Protein AF-A0A9W6LXF9-F1 (afdb_monomer_lite)

Foldseek 3Di:
DDDDPPPPPPPPPPVPPDDDADALDDPVLSVVLVVLLVVDVVVDDLLVLLCVLQVVCCVQHPPVNSVVLSVCVVVPVAPSLRSLLVSLLSVCQVVCLVLLVQCVVCVVVVHDRDPVVVCCLLRPHDDPDPPDPRSSVVSLSSQSRRHPPPSSVSSNVSSVVSVVVSVVVSVVVVVCCVVVVDHPCRVPNPVSPPPPDPDPDDDD

Sequence (204 aa):
MGKAARNKKNSKSKKNANRPALEGLTAEESRKIRALRKGIWLATTPCERLRHLMGAHPEEISDEFQERILELFHDGSLDYDSAVGSAICEIATPLLEPYFVLCEERRLLSEDDPGDFIDAYLSPVPSDDPDAADAPGYLLVLAHTFFSENAFLNYKASILHTLKQLMRRATTVQALLDSGEVTWEEVHGSECQQHHGSAVKAAA

pLDDT: mean 81.3, std 17.81, range [32.5, 97.75]

Secondary structure (DSSP, 8-state):
--------------TTS-PPPPTTS-HHHHHHHHHHHHHHHHH--HHHHHHHHHHT-TTTS-HHHHHHHHHHHHTTSS-HHHHHHHHHHHHHHHHHHHHHHHHHHHHHTTPPP-HHHHHHHHSPPPPS-TTS--HHHHHHHHHHHH-SS-HHHHHHHHHHHHHHHHHHHHHHHHHHHHHTSS-HHHHH-TTTTTTSSSSS-S--

Structure (mmCIF, N/CA/C/O backbone):
data_AF-A0A9W6LXF9-F1
#
_entry.id   AF-A0A9W6LXF9-F1
#
loop_
_atom_site.group_PDB
_atom_site.id
_atom_site.type_symbol
_atom_site.label_atom_id
_atom_site.label_alt_id
_atom_site.label_comp_id
_atom_site.label_asym_id
_atom_site.label_entity_id
_atom_site.label_seq_id
_atom_site.pdbx_PDB_ins_code
_atom_site.Cartn_x
_atom_site.Cartn_y
_atom_site.Cartn_z
_atom_site.occupancy
_atom_site.B_iso_or_equiv
_atom_site.auth_seq_id
_atom_site.auth_comp_id
_atom_site.auth_asym_id
_atom_site.auth_atom_id
_atom_site.pdbx_PDB_model_num
ATOM 1 N N . MET A 1 1 ? 37.961 9.283 -55.988 1.00 43.97 1 MET A N 1
ATOM 2 C CA . MET A 1 1 ? 38.532 8.559 -54.833 1.00 43.97 1 MET A CA 1
ATOM 3 C C . MET A 1 1 ? 37.973 9.158 -53.561 1.00 43.97 1 MET A C 1
ATOM 5 O O . MET A 1 1 ? 38.195 10.330 -53.294 1.00 43.97 1 MET A O 1
ATOM 9 N N . GLY A 1 2 ? 37.153 8.384 -52.855 1.00 51.31 2 GLY A N 1
ATOM 10 C CA . GLY A 1 2 ? 36.513 8.819 -51.623 1.00 51.31 2 GLY A CA 1
ATOM 11 C C . GLY A 1 2 ? 37.450 8.745 -50.425 1.00 51.31 2 GLY A C 1
ATOM 12 O O . GLY A 1 2 ? 38.305 7.865 -50.355 1.00 51.31 2 GLY A O 1
ATOM 13 N N . LYS A 1 3 ? 37.226 9.648 -49.473 1.00 47.91 3 LYS A N 1
ATOM 14 C CA . LYS A 1 3 ? 37.128 9.360 -48.036 1.00 47.91 3 LYS A CA 1
ATOM 15 C C . LYS A 1 3 ? 36.756 10.658 -47.327 1.00 47.91 3 LYS A C 1
ATOM 17 O O . LYS A 1 3 ? 37.592 11.516 -47.076 1.00 47.91 3 LYS A O 1
ATOM 22 N N . ALA A 1 4 ? 35.470 10.785 -47.012 1.00 49.91 4 ALA A N 1
ATOM 23 C CA . ALA A 1 4 ? 35.013 11.708 -45.991 1.00 49.91 4 ALA A CA 1
ATOM 24 C C . ALA A 1 4 ? 35.646 11.280 -44.658 1.00 49.91 4 ALA A C 1
ATOM 26 O O . ALA A 1 4 ? 35.376 10.181 -44.166 1.00 49.91 4 ALA A O 1
ATOM 27 N N . ALA A 1 5 ? 36.492 12.132 -44.080 1.00 52.12 5 ALA A N 1
ATOM 28 C CA . ALA A 1 5 ? 36.976 11.972 -42.716 1.00 52.12 5 ALA A CA 1
ATOM 29 C C . ALA A 1 5 ? 35.819 12.276 -41.754 1.00 52.12 5 ALA A C 1
ATOM 31 O O . ALA A 1 5 ? 35.644 13.382 -41.249 1.00 52.12 5 ALA A O 1
ATOM 32 N N . ARG A 1 6 ? 34.963 11.274 -41.554 1.00 48.56 6 ARG A N 1
ATOM 33 C CA . ARG A 1 6 ? 33.889 11.287 -40.567 1.00 48.56 6 ARG A CA 1
ATOM 34 C C . ARG A 1 6 ? 34.554 11.168 -39.195 1.00 48.56 6 ARG A C 1
ATOM 36 O O . ARG A 1 6 ? 34.785 10.062 -38.714 1.00 48.56 6 ARG A O 1
ATOM 43 N N . ASN A 1 7 ? 34.896 12.301 -38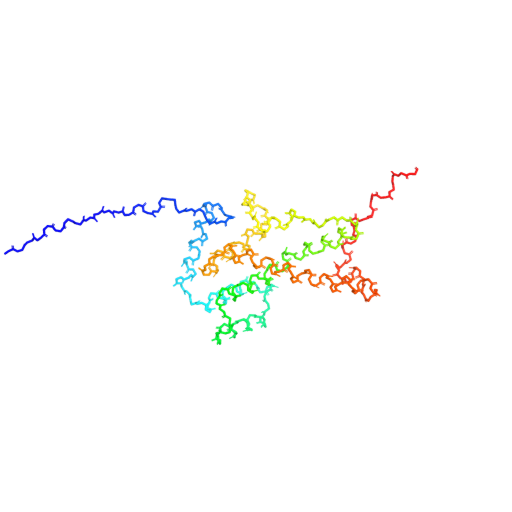.580 1.00 50.06 7 ASN A N 1
ATOM 44 C CA . ASN A 1 7 ? 35.310 12.328 -37.180 1.00 50.06 7 ASN A CA 1
ATOM 45 C C . ASN A 1 7 ? 34.152 11.783 -36.337 1.00 50.06 7 ASN A C 1
ATOM 47 O O . ASN A 1 7 ? 33.158 12.464 -36.083 1.00 50.06 7 ASN A O 1
ATOM 51 N N . LYS A 1 8 ? 34.270 10.510 -35.941 1.00 48.19 8 LYS A N 1
ATOM 52 C CA . LYS A 1 8 ? 33.447 9.899 -34.902 1.00 48.19 8 LYS A CA 1
ATOM 53 C C . LYS A 1 8 ? 33.611 10.757 -33.651 1.00 48.19 8 LYS A C 1
ATOM 55 O O . LYS A 1 8 ? 34.644 10.706 -32.989 1.00 48.19 8 LYS A O 1
ATOM 60 N N . LYS A 1 9 ? 32.578 11.538 -33.329 1.00 47.78 9 LYS A N 1
ATOM 61 C CA . LYS A 1 9 ? 32.371 12.086 -31.989 1.00 47.78 9 LYS A CA 1
ATOM 62 C C . LYS A 1 9 ? 32.331 10.911 -31.013 1.00 47.78 9 LYS A C 1
ATOM 64 O O . LYS A 1 9 ? 31.281 10.321 -30.791 1.00 47.78 9 LYS A O 1
ATOM 69 N N . ASN A 1 10 ? 33.465 10.588 -30.404 1.00 53.16 10 ASN A N 1
ATOM 70 C CA . ASN A 1 10 ? 33.494 9.812 -29.173 1.00 53.16 10 ASN A CA 1
ATOM 71 C C . ASN A 1 10 ? 33.210 10.755 -28.001 1.00 53.16 10 ASN A C 1
ATOM 73 O O . ASN A 1 10 ? 34.030 10.921 -27.104 1.00 53.16 10 ASN A O 1
ATOM 77 N N . SER A 1 11 ? 32.021 11.361 -27.977 1.00 46.62 11 SER A N 1
ATOM 78 C CA . SER A 1 11 ? 31.453 11.768 -26.699 1.00 46.62 11 SER A CA 1
ATOM 79 C C . SER A 1 11 ? 30.876 10.500 -26.080 1.00 46.62 11 SER A C 1
ATOM 81 O O . SER A 1 11 ? 29.708 10.165 -26.284 1.00 46.62 11 SER A O 1
ATOM 83 N N . LYS A 1 12 ? 31.706 9.746 -25.353 1.00 51.62 12 LYS A N 1
ATOM 84 C CA . LYS A 1 12 ? 31.174 8.831 -24.343 1.00 51.62 12 LYS A CA 1
ATOM 85 C C . LYS A 1 12 ? 30.355 9.698 -23.393 1.00 51.62 12 LYS A C 1
ATOM 87 O O . LYS A 1 12 ? 30.905 10.454 -22.598 1.00 51.62 12 LYS A O 1
ATOM 92 N N . SER A 1 13 ? 29.042 9.644 -23.566 1.00 43.78 13 SER A N 1
ATOM 93 C CA . SER A 1 13 ? 28.052 10.232 -22.681 1.00 43.78 13 SER A CA 1
ATOM 94 C C . SER A 1 13 ? 28.348 9.773 -21.250 1.00 43.78 13 SER A C 1
ATOM 96 O O . SER A 1 13 ? 27.993 8.663 -20.861 1.00 43.78 13 SER A O 1
ATOM 98 N N . LYS A 1 14 ? 29.004 10.621 -20.451 1.00 47.66 14 LYS A N 1
ATOM 99 C CA . LYS A 1 14 ? 29.078 10.494 -18.988 1.00 47.66 14 LYS A CA 1
ATOM 100 C C . LYS A 1 14 ? 27.729 10.887 -18.347 1.00 47.66 14 LYS A C 1
ATOM 102 O O . LYS A 1 14 ? 27.708 11.569 -17.333 1.00 47.66 14 LYS A O 1
ATOM 107 N N . LYS A 1 15 ? 26.582 10.478 -18.910 1.00 45.94 15 LYS A N 1
ATOM 108 C CA . LYS A 1 15 ? 25.237 10.778 -18.360 1.00 45.94 15 LYS A CA 1
ATOM 109 C C . LYS A 1 15 ? 24.783 9.817 -17.246 1.00 45.94 15 LYS A C 1
ATOM 111 O O . LYS A 1 15 ? 23.589 9.636 -17.048 1.00 45.94 15 LYS A O 1
ATOM 116 N N . ASN A 1 16 ? 25.712 9.189 -16.526 1.00 48.09 16 ASN A N 1
ATOM 117 C CA . ASN A 1 16 ? 25.377 8.334 -15.378 1.00 48.09 16 ASN A CA 1
ATOM 118 C C . ASN A 1 16 ? 25.922 8.851 -14.039 1.00 48.09 16 ASN A C 1
ATOM 120 O O . ASN A 1 16 ? 25.747 8.182 -13.027 1.00 48.09 16 ASN A O 1
ATOM 124 N N . ALA A 1 17 ? 26.551 10.027 -14.003 1.00 49.19 17 ALA A N 1
ATOM 125 C CA . ALA A 1 17 ? 26.953 10.641 -12.743 1.00 49.19 17 ALA A CA 1
ATOM 126 C C . ALA A 1 17 ? 25.754 11.417 -12.172 1.00 49.19 17 ALA A C 1
ATOM 128 O O . ALA A 1 17 ? 25.385 12.453 -12.713 1.00 49.19 17 ALA A O 1
ATOM 129 N N . ASN A 1 18 ? 25.144 10.879 -11.115 1.00 65.25 18 ASN A N 1
ATOM 130 C CA . ASN A 1 18 ? 24.049 11.457 -10.326 1.00 65.25 18 ASN A CA 1
ATOM 131 C C . ASN A 1 18 ? 22.679 11.518 -11.013 1.00 65.25 18 ASN A C 1
ATOM 133 O O . ASN A 1 18 ? 22.117 12.588 -11.235 1.00 65.25 18 ASN A O 1
ATOM 137 N N . ARG A 1 19 ? 22.071 10.349 -11.264 1.00 72.38 19 ARG A N 1
ATOM 138 C CA . ARG A 1 19 ? 20.599 10.308 -11.245 1.00 72.38 19 ARG A CA 1
ATOM 139 C C . ARG A 1 19 ? 20.143 10.642 -9.819 1.00 72.38 19 ARG A C 1
ATOM 141 O O . ARG A 1 19 ? 20.724 10.064 -8.897 1.00 72.38 19 ARG A O 1
ATOM 148 N N . PRO A 1 20 ? 19.146 11.526 -9.632 1.00 82.38 20 PRO A N 1
ATOM 149 C CA . PRO A 1 20 ? 18.622 11.818 -8.302 1.00 82.38 20 PRO A CA 1
ATOM 150 C C . PRO A 1 20 ? 18.138 10.527 -7.638 1.00 82.38 20 PRO A C 1
ATOM 152 O O . PRO A 1 20 ? 17.794 9.556 -8.326 1.00 82.38 20 PRO A O 1
ATOM 155 N N . ALA A 1 21 ? 18.150 10.486 -6.309 1.00 84.81 21 ALA A N 1
ATOM 156 C CA . ALA A 1 21 ? 17.510 9.397 -5.587 1.00 84.81 21 ALA A CA 1
ATOM 157 C C . ALA A 1 21 ? 16.013 9.353 -5.940 1.00 84.81 21 ALA A C 1
ATOM 159 O O . ALA A 1 21 ? 15.429 10.354 -6.359 1.00 84.81 21 ALA A O 1
ATOM 160 N N . LEU A 1 22 ? 15.429 8.161 -5.883 1.00 87.62 22 LEU A N 1
ATOM 161 C CA . LEU A 1 22 ? 13.982 8.023 -5.864 1.00 87.62 22 LEU A CA 1
ATOM 162 C C . LEU A 1 22 ? 13.476 8.656 -4.564 1.00 87.62 22 LEU A C 1
ATOM 164 O O . LEU A 1 22 ? 14.147 8.585 -3.539 1.00 87.62 22 LEU A O 1
ATOM 168 N N . GLU A 1 23 ? 12.329 9.320 -4.632 1.00 88.31 23 GLU A N 1
ATOM 169 C CA . GLU A 1 23 ? 11.747 9.984 -3.467 1.00 88.31 23 GLU A CA 1
ATOM 170 C C . GLU A 1 23 ? 11.450 8.966 -2.357 1.00 88.31 23 GLU A C 1
ATOM 172 O O . GLU A 1 23 ? 10.974 7.865 -2.651 1.00 88.31 23 GLU A O 1
ATOM 177 N N . GLY A 1 24 ? 11.787 9.336 -1.115 1.00 84.06 24 GLY A N 1
ATOM 178 C CA . GLY A 1 24 ? 11.697 8.479 0.073 1.00 84.06 24 GLY A CA 1
ATOM 179 C C . GLY A 1 24 ? 12.802 7.421 0.206 1.00 84.06 24 GLY A C 1
ATOM 180 O O . GLY A 1 24 ? 12.694 6.554 1.059 1.00 84.06 24 GLY A O 1
ATOM 181 N N . LEU A 1 25 ? 13.850 7.453 -0.631 1.00 85.12 25 LEU A N 1
ATOM 182 C CA . LEU A 1 25 ? 14.912 6.439 -0.639 1.00 85.12 25 LEU A CA 1
ATOM 183 C C . LEU A 1 25 ? 16.307 7.064 -0.693 1.00 85.12 25 LEU A C 1
ATOM 185 O O . LEU A 1 25 ? 16.530 8.112 -1.307 1.00 85.12 25 LEU A O 1
ATOM 189 N N . THR A 1 26 ? 17.298 6.367 -0.144 1.00 87.44 26 THR A N 1
ATOM 190 C CA . THR A 1 26 ? 18.711 6.711 -0.325 1.00 87.44 26 THR A CA 1
ATOM 191 C C . THR A 1 26 ? 19.154 6.500 -1.777 1.00 87.44 26 THR A C 1
ATOM 193 O O . THR A 1 26 ? 18.542 5.783 -2.582 1.00 87.44 26 THR A O 1
ATOM 196 N N . ALA A 1 27 ? 20.292 7.095 -2.147 1.00 87.38 27 ALA A N 1
ATOM 197 C CA . ALA A 1 27 ? 20.886 6.892 -3.467 1.00 87.38 27 ALA A CA 1
ATOM 198 C C . ALA A 1 27 ? 21.294 5.427 -3.720 1.00 87.38 27 ALA A C 1
ATOM 200 O O . ALA A 1 27 ? 21.311 4.981 -4.872 1.00 87.38 27 ALA A O 1
ATOM 201 N N . GLU A 1 28 ? 21.641 4.672 -2.675 1.00 86.62 28 GLU A N 1
ATOM 202 C CA . GLU A 1 28 ? 21.996 3.262 -2.802 1.00 86.62 28 GLU A CA 1
ATOM 203 C C . GLU A 1 28 ? 20.773 2.391 -3.086 1.00 86.62 28 GLU A C 1
ATOM 205 O O . GLU A 1 28 ? 20.768 1.672 -4.090 1.00 86.62 28 GLU A O 1
ATOM 210 N N . GLU A 1 29 ? 19.721 2.513 -2.281 1.00 87.56 29 GLU A N 1
ATOM 211 C CA . GLU A 1 29 ? 18.454 1.794 -2.475 1.00 87.56 29 GLU A CA 1
ATOM 212 C C . GLU A 1 29 ? 17.860 2.110 -3.843 1.00 87.56 29 GLU A C 1
ATOM 214 O O . GLU A 1 29 ? 17.526 1.217 -4.620 1.00 87.56 29 GLU A O 1
ATOM 219 N N . SER A 1 30 ? 17.879 3.388 -4.220 1.00 89.75 30 SER A N 1
ATOM 220 C CA . SER A 1 30 ? 17.432 3.844 -5.533 1.00 89.75 30 SER A CA 1
ATOM 221 C C . SER A 1 30 ? 18.175 3.181 -6.697 1.00 89.75 30 SER A C 1
ATOM 223 O O . SER A 1 30 ? 17.634 3.074 -7.800 1.00 89.75 30 SER A O 1
ATOM 225 N N . ARG A 1 31 ? 19.439 2.771 -6.520 1.00 90.00 31 ARG A N 1
ATOM 226 C CA . ARG A 1 31 ? 20.178 2.013 -7.545 1.00 90.00 31 ARG A CA 1
ATOM 227 C C . ARG A 1 31 ? 19.736 0.554 -7.572 1.00 90.00 31 ARG A C 1
ATOM 229 O O . ARG A 1 31 ? 19.510 0.039 -8.668 1.00 90.00 31 ARG A O 1
ATOM 236 N N . LYS A 1 32 ? 19.586 -0.075 -6.402 1.00 89.88 32 LYS A N 1
ATOM 237 C CA . LYS A 1 32 ? 19.123 -1.466 -6.261 1.00 89.88 32 LYS A CA 1
ATOM 238 C C . LYS A 1 32 ? 17.727 -1.641 -6.868 1.00 89.88 32 LYS A C 1
ATOM 240 O O . LYS A 1 32 ? 17.549 -2.467 -7.760 1.00 89.88 32 LYS A O 1
ATOM 245 N N . ILE A 1 33 ? 16.785 -0.771 -6.510 1.00 89.88 33 ILE A N 1
ATOM 246 C CA . ILE A 1 33 ? 15.391 -0.813 -6.978 1.00 89.88 33 ILE A CA 1
ATOM 247 C C . ILE A 1 33 ? 15.297 -0.587 -8.487 1.00 89.88 33 ILE A C 1
ATOM 249 O O . ILE A 1 33 ? 14.594 -1.308 -9.186 1.00 89.88 33 ILE A O 1
ATOM 253 N N . ARG A 1 34 ? 16.067 0.353 -9.050 1.00 92.06 34 ARG A N 1
ATOM 254 C CA . ARG A 1 34 ? 16.100 0.543 -10.512 1.00 92.06 34 ARG A CA 1
ATOM 255 C C . ARG A 1 34 ? 16.652 -0.670 -11.253 1.00 92.06 34 ARG A C 1
ATOM 257 O O . ARG A 1 34 ? 16.200 -0.941 -12.365 1.00 92.06 34 ARG A O 1
ATOM 264 N N . ALA A 1 35 ? 17.641 -1.361 -10.685 1.00 91.38 35 ALA A N 1
ATOM 265 C CA . ALA A 1 35 ? 18.177 -2.585 -11.269 1.00 91.38 35 ALA A CA 1
ATOM 266 C C . ALA A 1 35 ? 17.136 -3.714 -11.231 1.00 91.38 35 ALA A C 1
ATOM 268 O O . ALA A 1 35 ? 16.896 -4.330 -12.270 1.00 91.38 35 ALA A O 1
ATOM 269 N N . LEU A 1 36 ? 16.470 -3.903 -10.086 1.00 89.88 36 LEU A N 1
ATOM 270 C CA . LEU A 1 36 ? 15.372 -4.857 -9.909 1.00 89.88 36 LEU A CA 1
ATOM 271 C C . LEU A 1 36 ? 14.233 -4.588 -10.897 1.00 89.88 36 LEU A C 1
ATOM 273 O O . LEU A 1 36 ? 13.910 -5.441 -11.723 1.00 89.88 36 LEU A O 1
ATOM 277 N N . ARG A 1 37 ? 13.703 -3.358 -10.891 1.00 93.81 37 ARG A N 1
ATOM 278 C CA . ARG A 1 37 ? 12.662 -2.899 -11.815 1.00 93.81 37 ARG A CA 1
ATOM 279 C C . ARG A 1 37 ? 13.050 -3.177 -13.259 1.00 93.81 37 ARG A C 1
ATOM 281 O O . ARG A 1 37 ? 12.264 -3.736 -14.009 1.00 93.81 37 ARG A O 1
ATOM 288 N N . LYS A 1 38 ? 14.265 -2.806 -13.670 1.00 93.38 38 LYS A N 1
ATOM 289 C CA . LYS A 1 38 ? 14.731 -3.045 -15.040 1.00 93.38 38 LYS A CA 1
ATOM 290 C C . LYS A 1 38 ? 14.715 -4.536 -15.394 1.00 93.38 38 LYS A C 1
ATOM 292 O O . LYS A 1 38 ? 14.343 -4.863 -16.515 1.00 93.38 38 LYS A O 1
ATOM 297 N N . GLY A 1 39 ? 15.128 -5.408 -14.474 1.00 91.12 39 GLY A N 1
ATOM 298 C CA . GLY A 1 39 ? 15.091 -6.857 -14.668 1.00 91.12 39 GLY A CA 1
ATOM 299 C C . GLY A 1 39 ? 13.672 -7.362 -14.910 1.00 91.12 39 GLY A C 1
ATOM 300 O O . GLY A 1 39 ? 13.418 -7.984 -15.937 1.00 91.12 39 GLY A O 1
ATOM 301 N N . ILE A 1 40 ? 12.747 -7.001 -14.019 1.00 91.06 40 ILE A N 1
ATOM 302 C CA . ILE A 1 40 ? 11.333 -7.380 -14.117 1.00 91.06 40 ILE A CA 1
ATOM 303 C C . ILE A 1 40 ? 10.738 -6.843 -15.425 1.00 91.06 40 ILE A C 1
ATOM 305 O O . ILE A 1 40 ? 10.302 -7.613 -16.275 1.00 91.06 40 ILE A O 1
ATOM 309 N N . TRP A 1 41 ? 10.801 -5.531 -15.650 1.00 95.12 41 TRP A N 1
ATOM 310 C CA . TRP A 1 41 ? 10.126 -4.852 -16.761 1.00 95.12 41 TRP A CA 1
ATOM 311 C C . TRP A 1 41 ? 10.628 -5.233 -18.154 1.00 95.12 41 TRP A C 1
ATOM 313 O O . TRP A 1 41 ? 9.873 -5.119 -19.114 1.00 95.12 41 TRP A O 1
ATOM 323 N N . LEU A 1 42 ? 11.888 -5.652 -18.291 1.00 93.00 42 LEU A N 1
ATOM 324 C CA . LEU A 1 42 ? 12.409 -6.131 -19.575 1.00 93.00 42 LEU A CA 1
ATOM 325 C C . LEU A 1 42 ? 12.019 -7.581 -19.870 1.00 93.00 42 LEU A C 1
ATOM 327 O O . LEU A 1 42 ? 11.998 -7.964 -21.036 1.00 93.00 42 LEU A O 1
ATOM 331 N N . ALA A 1 43 ? 11.759 -8.378 -18.835 1.00 89.88 43 ALA A N 1
ATOM 332 C CA . ALA A 1 43 ? 11.519 -9.810 -18.961 1.00 89.88 43 ALA A CA 1
ATOM 333 C C . ALA A 1 43 ? 10.031 -10.186 -18.983 1.00 89.88 43 ALA A C 1
ATOM 335 O O . ALA A 1 43 ? 9.721 -11.344 -19.238 1.00 89.88 43 ALA A O 1
ATOM 336 N N . THR A 1 44 ? 9.125 -9.246 -18.695 1.00 94.38 44 THR A N 1
ATOM 337 C CA . THR A 1 44 ? 7.717 -9.561 -18.415 1.00 94.38 44 THR A CA 1
ATOM 338 C C . THR A 1 44 ? 6.735 -8.574 -19.047 1.00 94.38 44 THR A C 1
ATOM 340 O O . THR A 1 44 ? 6.941 -7.355 -19.095 1.00 94.38 44 THR A O 1
ATOM 343 N N . THR A 1 45 ? 5.613 -9.114 -19.507 1.00 94.94 45 THR A N 1
ATOM 344 C CA . THR A 1 45 ? 4.429 -8.360 -19.932 1.00 94.94 45 THR A CA 1
ATOM 345 C C . THR A 1 45 ? 3.725 -7.709 -18.730 1.00 94.94 45 THR A C 1
ATOM 347 O O . THR A 1 45 ? 3.950 -8.115 -17.591 1.00 94.94 45 THR A O 1
ATOM 350 N N . PRO A 1 46 ? 2.854 -6.699 -18.930 1.00 94.75 46 PRO A N 1
ATOM 351 C CA . PRO A 1 46 ? 2.090 -6.097 -17.831 1.00 94.75 46 PRO A CA 1
ATOM 352 C C . PRO A 1 46 ? 1.297 -7.114 -16.992 1.00 94.75 46 PRO A C 1
ATOM 354 O O . PRO A 1 46 ? 1.326 -7.048 -15.768 1.00 94.75 46 PRO A O 1
ATOM 357 N N . CYS A 1 47 ? 0.657 -8.094 -17.636 1.00 93.56 47 CYS A N 1
ATOM 358 C CA . CYS A 1 47 ? -0.091 -9.146 -16.942 1.00 93.56 47 CYS A CA 1
ATOM 359 C C . CYS A 1 47 ? 0.833 -10.049 -16.103 1.00 93.56 47 CYS A C 1
ATOM 361 O O . CYS A 1 47 ? 0.550 -10.314 -14.937 1.00 93.56 47 CYS A O 1
ATOM 363 N N . GLU A 1 48 ? 1.980 -10.466 -16.647 1.00 94.88 48 GLU A N 1
ATOM 364 C CA . GLU A 1 48 ? 2.971 -11.248 -15.891 1.00 94.88 48 GLU A CA 1
ATOM 365 C C . GLU A 1 48 ? 3.542 -10.464 -14.705 1.00 94.88 48 GLU A C 1
ATOM 367 O O . GLU A 1 48 ? 3.775 -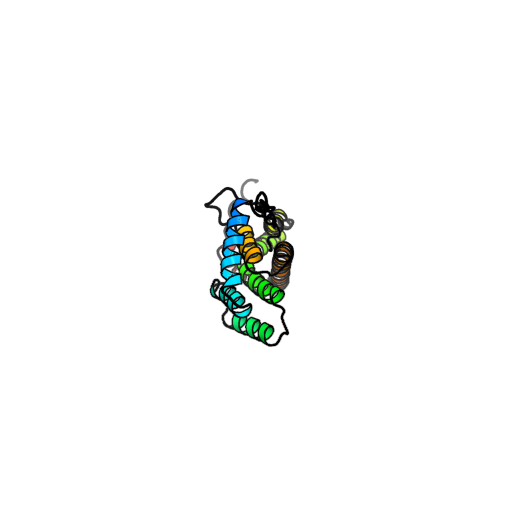11.047 -13.651 1.00 94.88 48 GLU A O 1
ATOM 372 N N . ARG A 1 49 ? 3.721 -9.144 -14.840 1.00 95.69 49 ARG A N 1
ATOM 373 C CA . ARG A 1 49 ? 4.159 -8.280 -13.731 1.00 95.69 49 ARG A CA 1
ATOM 374 C C . ARG A 1 49 ? 3.137 -8.201 -12.614 1.00 95.69 49 ARG A C 1
ATOM 376 O O . ARG A 1 49 ? 3.525 -8.317 -11.458 1.00 95.69 49 ARG A O 1
ATOM 383 N N . LEU A 1 50 ? 1.862 -8.036 -12.959 1.00 95.75 50 LEU A N 1
ATOM 384 C CA . LEU A 1 50 ? 0.768 -8.049 -11.987 1.00 95.75 50 LEU A CA 1
ATOM 385 C C . LEU A 1 50 ? 0.689 -9.396 -11.263 1.00 95.75 50 LEU A C 1
ATOM 387 O O . LEU A 1 50 ? 0.619 -9.421 -10.040 1.00 95.75 50 LEU A O 1
ATOM 391 N N . ARG A 1 51 ? 0.791 -10.514 -11.993 1.00 94.88 51 ARG A N 1
ATOM 392 C CA . ARG A 1 51 ? 0.857 -11.852 -11.381 1.00 94.88 51 ARG A CA 1
ATOM 393 C C . ARG A 1 51 ? 2.073 -12.028 -10.482 1.00 94.88 51 ARG A C 1
ATOM 395 O O . ARG A 1 51 ? 1.954 -12.657 -9.442 1.00 94.88 51 ARG A O 1
ATOM 402 N N . HIS A 1 52 ? 3.230 -11.501 -10.879 1.00 94.00 52 HIS A N 1
ATOM 403 C CA . HIS A 1 52 ? 4.441 -11.591 -10.071 1.00 94.00 52 HIS A CA 1
ATOM 404 C C . HIS A 1 52 ? 4.323 -10.802 -8.767 1.00 94.00 52 HIS A C 1
ATOM 406 O O . HIS A 1 52 ? 4.740 -11.313 -7.737 1.00 94.00 52 HIS A O 1
ATOM 412 N N . LEU A 1 53 ? 3.743 -9.595 -8.813 1.00 95.62 53 LEU A N 1
ATOM 413 C CA . LEU A 1 53 ? 3.425 -8.825 -7.612 1.00 95.62 53 LEU A CA 1
ATOM 414 C C . LEU A 1 53 ? 2.472 -9.625 -6.721 1.00 95.62 53 LEU A C 1
ATOM 416 O O . LEU A 1 53 ? 2.839 -9.969 -5.611 1.00 95.62 53 LEU A O 1
ATOM 420 N N . MET A 1 54 ? 1.288 -9.984 -7.218 1.00 95.75 54 MET A N 1
ATOM 421 C CA . MET A 1 54 ? 0.261 -10.614 -6.379 1.00 95.75 54 MET A CA 1
ATOM 422 C C . MET A 1 54 ? 0.683 -11.989 -5.847 1.00 95.75 54 MET A C 1
ATOM 424 O O . MET A 1 54 ? 0.557 -12.255 -4.659 1.00 95.75 54 MET A O 1
ATOM 428 N N . GLY A 1 55 ? 1.301 -12.824 -6.687 1.00 92.19 55 GLY A N 1
ATOM 429 C CA . GLY A 1 55 ? 1.771 -14.152 -6.288 1.00 92.19 55 GLY A CA 1
ATOM 430 C C . GLY A 1 55 ? 2.968 -14.149 -5.329 1.00 92.19 55 GLY A C 1
ATOM 431 O O . GLY A 1 55 ? 3.323 -15.207 -4.816 1.00 92.19 55 GLY A O 1
ATOM 432 N N . ALA A 1 56 ? 3.608 -12.998 -5.095 1.00 92.56 56 ALA A N 1
ATOM 433 C CA . ALA A 1 56 ? 4.631 -12.846 -4.061 1.00 92.56 56 ALA A CA 1
ATOM 434 C C . ALA A 1 56 ? 4.041 -12.536 -2.671 1.00 92.56 56 ALA A C 1
ATOM 436 O O . ALA A 1 56 ? 4.788 -12.585 -1.695 1.00 92.56 56 ALA A O 1
ATOM 437 N N . HIS A 1 57 ? 2.737 -12.249 -2.587 1.00 93.94 57 HIS A N 1
ATOM 438 C CA . HIS A 1 57 ? 2.024 -11.858 -1.365 1.00 93.94 57 HIS A CA 1
ATOM 439 C C . HIS A 1 57 ? 0.760 -12.715 -1.153 1.00 93.94 57 HIS A C 1
ATOM 441 O O . HIS A 1 57 ? -0.345 -12.177 -1.108 1.00 93.94 57 HIS A O 1
ATOM 447 N N . PRO A 1 58 ? 0.879 -14.058 -1.088 1.00 91.94 58 PRO A N 1
ATOM 448 C CA . PRO A 1 58 ? -0.282 -14.945 -0.979 1.00 91.94 58 PRO A CA 1
ATOM 449 C C . PRO A 1 58 ? -0.961 -14.898 0.399 1.00 91.94 58 PRO A C 1
ATOM 451 O O . PRO A 1 58 ? -2.071 -15.402 0.543 1.00 91.94 58 PRO A O 1
ATOM 454 N N . GLU A 1 59 ? -0.292 -14.351 1.419 1.00 91.38 59 GLU A N 1
ATOM 455 C CA . GLU A 1 59 ? -0.878 -14.175 2.753 1.00 91.38 59 GLU A CA 1
ATOM 456 C C . GLU A 1 59 ? -1.813 -12.958 2.784 1.00 91.38 59 GLU A C 1
ATOM 458 O O . GLU A 1 59 ? -2.828 -12.975 3.477 1.00 91.38 59 GLU A O 1
ATOM 463 N N . GLU A 1 60 ? -1.500 -11.925 2.000 1.00 93.50 60 GLU A N 1
ATOM 464 C CA . GLU A 1 60 ? -2.243 -10.668 1.947 1.00 93.50 60 GLU A CA 1
ATOM 465 C C . GLU A 1 60 ? -3.235 -10.597 0.779 1.00 93.50 60 GLU A C 1
ATOM 467 O O . GLU A 1 60 ? -4.257 -9.921 0.880 1.00 93.50 60 GLU A O 1
ATOM 472 N N . ILE A 1 61 ? -2.952 -11.272 -0.338 1.00 94.00 61 ILE A N 1
ATOM 473 C CA . ILE A 1 61 ? -3.772 -11.232 -1.552 1.00 94.00 61 ILE A CA 1
ATOM 474 C C . ILE A 1 61 ? -4.370 -12.611 -1.813 1.00 94.00 61 ILE A C 1
ATOM 476 O O . ILE A 1 61 ? -3.661 -13.558 -2.144 1.00 94.00 61 ILE A O 1
ATOM 480 N N . SER A 1 62 ? -5.699 -12.705 -1.729 1.00 93.38 62 SER A N 1
ATOM 481 C CA . SER A 1 62 ? -6.415 -13.944 -2.036 1.00 93.38 62 SER A CA 1
ATOM 482 C C . SER A 1 62 ? -6.418 -14.266 -3.534 1.00 93.38 62 SER A C 1
ATOM 484 O O . SER A 1 62 ? -6.440 -13.368 -4.383 1.00 93.38 62 SER A O 1
ATOM 486 N N . ASP A 1 63 ? -6.497 -15.560 -3.858 1.00 93.06 63 ASP A N 1
ATOM 487 C CA . ASP A 1 63 ? -6.627 -16.043 -5.240 1.00 93.06 63 ASP A CA 1
ATOM 488 C C . ASP A 1 63 ? -7.841 -15.413 -5.947 1.00 93.06 63 ASP A C 1
ATOM 490 O O . ASP A 1 63 ? -7.738 -14.953 -7.083 1.00 93.06 63 ASP A O 1
ATOM 494 N N . GLU A 1 64 ? -8.974 -15.300 -5.245 1.00 94.56 64 GLU A N 1
ATOM 495 C CA . GLU A 1 64 ? -10.201 -14.681 -5.765 1.00 94.56 64 GLU A CA 1
ATOM 496 C C . GLU A 1 64 ? -9.991 -13.204 -6.135 1.00 94.56 64 GLU A C 1
ATOM 498 O O . GLU A 1 64 ? -10.458 -12.732 -7.177 1.00 94.56 64 GLU A O 1
ATOM 503 N N . PHE A 1 65 ? -9.273 -12.450 -5.295 1.00 94.25 65 PHE A N 1
ATOM 504 C CA . PHE A 1 65 ? -8.958 -11.055 -5.586 1.00 94.25 65 PHE A CA 1
ATOM 505 C C . PHE A 1 65 ? -8.006 -10.944 -6.777 1.00 94.25 65 PHE A C 1
ATOM 507 O O . PHE A 1 65 ? -8.212 -10.101 -7.657 1.00 94.25 65 PHE A O 1
ATOM 514 N N . GLN A 1 66 ? -6.992 -11.809 -6.828 1.00 94.56 66 GLN A N 1
ATOM 515 C CA . GLN A 1 66 ? -6.036 -11.859 -7.924 1.00 94.56 66 GLN A CA 1
ATOM 516 C C . GLN A 1 66 ? -6.727 -12.139 -9.264 1.00 94.56 66 GLN A C 1
ATOM 518 O O . GLN A 1 66 ? -6.473 -11.425 -10.239 1.00 94.56 66 GLN A O 1
ATOM 523 N N . GLU A 1 67 ? -7.607 -13.139 -9.326 1.00 94.81 67 GLU A N 1
ATOM 524 C CA . GLU A 1 67 ? -8.381 -13.462 -10.529 1.00 94.81 67 GLU A CA 1
ATOM 525 C C . GLU A 1 67 ? -9.231 -12.270 -10.971 1.00 94.81 67 GLU A C 1
ATOM 527 O O . GLU A 1 67 ? -9.122 -11.833 -12.119 1.00 94.81 67 GLU A O 1
ATOM 532 N N . ARG A 1 68 ? -9.968 -11.650 -10.040 1.00 96.12 68 ARG A N 1
ATOM 533 C CA . ARG A 1 68 ? -10.805 -10.479 -10.331 1.00 96.12 68 ARG A CA 1
ATOM 534 C C . ARG A 1 68 ? -10.006 -9.306 -10.903 1.00 96.12 68 ARG A C 1
ATOM 536 O O . ARG A 1 68 ? -10.437 -8.678 -11.868 1.00 96.12 68 ARG A O 1
ATOM 543 N N . ILE A 1 69 ? -8.852 -8.978 -10.318 1.00 96.19 69 ILE A N 1
ATOM 544 C CA . ILE A 1 69 ? -8.006 -7.879 -10.812 1.00 96.19 69 ILE A CA 1
ATOM 545 C C . ILE A 1 69 ? -7.468 -8.190 -12.210 1.00 96.19 69 ILE A C 1
ATOM 547 O O . ILE A 1 69 ? -7.438 -7.304 -13.065 1.00 96.19 69 ILE A O 1
ATOM 551 N N . LEU A 1 70 ? -7.060 -9.435 -12.466 1.00 95.69 70 LEU A N 1
ATOM 552 C CA . LEU A 1 70 ? -6.568 -9.834 -13.783 1.00 95.69 70 LEU A CA 1
ATOM 553 C C . LEU A 1 70 ? -7.670 -9.788 -14.840 1.00 95.69 70 LEU A C 1
ATOM 555 O O . LEU A 1 70 ? -7.394 -9.341 -15.950 1.00 95.69 70 LEU A O 1
ATOM 559 N N . GLU A 1 71 ? -8.891 -10.206 -14.514 1.00 96.12 71 GLU A N 1
ATOM 560 C CA . GLU A 1 71 ? -10.045 -10.109 -15.413 1.00 96.12 71 GLU A CA 1
ATOM 561 C C . GLU A 1 71 ? -10.342 -8.654 -15.798 1.00 96.12 71 GLU A C 1
ATOM 563 O O . GLU A 1 71 ? -10.359 -8.335 -16.989 1.00 96.12 71 GLU A O 1
ATOM 568 N N . LEU A 1 72 ? -10.460 -7.759 -14.808 1.00 96.25 72 LEU A N 1
ATOM 569 C CA . LEU A 1 72 ? -10.697 -6.322 -15.025 1.00 96.25 72 LEU A CA 1
ATOM 570 C C . LEU A 1 72 ? -9.554 -5.632 -15.783 1.00 96.25 72 LEU A C 1
ATOM 572 O O . LEU A 1 72 ? -9.756 -4.659 -16.509 1.00 96.25 72 LEU A O 1
ATOM 576 N N . PHE A 1 73 ? -8.320 -6.099 -15.601 1.00 96.00 73 PHE A N 1
ATOM 577 C CA . PHE A 1 73 ? -7.190 -5.600 -16.376 1.00 96.00 73 PHE A CA 1
ATOM 578 C C . PHE A 1 73 ? -7.232 -6.113 -17.824 1.00 96.00 73 PHE A C 1
ATOM 580 O O . PHE A 1 73 ? -6.937 -5.373 -18.763 1.00 96.00 73 PHE A O 1
ATOM 587 N N . HIS A 1 74 ? -7.603 -7.380 -18.026 1.00 94.44 74 HIS A N 1
ATOM 588 C CA . HIS A 1 74 ? -7.668 -8.004 -19.346 1.00 94.44 74 HIS A CA 1
ATOM 589 C C . HIS A 1 74 ? -8.789 -7.449 -20.226 1.00 94.44 74 HIS A C 1
ATOM 591 O O . HIS A 1 74 ? -8.586 -7.326 -21.436 1.00 94.44 74 HIS A O 1
ATOM 597 N N . ASP A 1 75 ? -9.941 -7.112 -19.646 1.00 95.38 75 ASP A N 1
ATOM 598 C CA . ASP A 1 75 ? -11.061 -6.513 -20.378 1.00 95.38 75 ASP A CA 1
ATOM 599 C C . ASP A 1 75 ? -10.903 -4.995 -20.614 1.00 95.38 75 ASP A C 1
ATOM 601 O O . ASP A 1 75 ? -11.640 -4.409 -21.410 1.00 95.38 75 ASP A O 1
ATOM 605 N N . GLY A 1 76 ? -9.895 -4.374 -19.988 1.00 93.19 76 GLY A N 1
ATOM 606 C CA . GLY A 1 76 ? -9.564 -2.956 -20.123 1.00 93.19 76 GLY A CA 1
ATOM 607 C C . GLY A 1 76 ? -10.354 -2.021 -19.204 1.00 93.19 76 GLY A C 1
ATOM 608 O O . GLY A 1 76 ? -10.238 -0.804 -19.350 1.00 93.19 76 GLY A O 1
ATOM 609 N N . SER A 1 77 ? -11.133 -2.557 -18.262 1.00 95.25 77 SER A N 1
ATOM 610 C CA . SER A 1 77 ? -11.878 -1.783 -17.261 1.00 95.25 77 SER A CA 1
ATOM 611 C C . SER A 1 77 ? -10.975 -1.170 -16.190 1.00 95.25 77 SER A C 1
ATOM 613 O O . SER A 1 77 ? -11.356 -0.188 -15.552 1.00 95.25 77 SER A O 1
ATOM 615 N N . LEU A 1 78 ? -9.784 -1.738 -15.992 1.00 94.50 78 LEU A N 1
ATOM 616 C CA . LEU A 1 78 ? -8.785 -1.279 -15.035 1.00 94.50 78 LEU A CA 1
ATOM 617 C C . LEU A 1 78 ? -7.451 -1.045 -15.747 1.00 94.50 78 LEU A C 1
ATOM 619 O O . LEU A 1 78 ? -6.938 -1.934 -16.425 1.00 94.50 78 LEU A O 1
ATOM 623 N N . ASP A 1 79 ? -6.866 0.145 -15.601 1.00 96.25 79 ASP A N 1
ATOM 624 C CA . ASP A 1 79 ? -5.516 0.395 -16.105 1.00 96.25 79 ASP A CA 1
ATOM 625 C C . ASP A 1 79 ? -4.451 -0.275 -15.218 1.00 96.25 79 ASP A C 1
ATOM 627 O O . ASP A 1 79 ? -4.701 -0.649 -14.071 1.00 96.25 79 ASP A O 1
ATOM 631 N N . TYR A 1 80 ? -3.241 -0.435 -15.759 1.00 96.62 80 TYR A N 1
ATOM 632 C CA . TYR A 1 80 ? -2.167 -1.160 -15.079 1.00 96.62 80 TYR A CA 1
ATOM 633 C C . TYR A 1 80 ? -1.774 -0.523 -13.739 1.00 96.62 80 TYR A C 1
ATOM 635 O O . TYR A 1 80 ? -1.556 -1.253 -12.774 1.00 96.62 80 TYR A O 1
ATOM 643 N N . ASP A 1 81 ? -1.690 0.808 -13.655 1.00 97.12 81 ASP A N 1
ATOM 644 C CA . ASP A 1 81 ? -1.288 1.463 -12.408 1.00 97.12 81 ASP A CA 1
ATOM 645 C C . ASP A 1 81 ? -2.406 1.375 -11.375 1.00 97.12 81 ASP A C 1
ATOM 647 O O . ASP A 1 81 ? -2.125 1.084 -10.217 1.00 97.12 81 ASP A O 1
ATOM 651 N N . SER A 1 82 ? -3.669 1.490 -11.780 1.00 96.62 82 SER A N 1
ATOM 652 C CA . SER A 1 82 ? -4.792 1.218 -10.879 1.00 96.62 82 SER A CA 1
ATOM 653 C C . SER A 1 82 ? -4.787 -0.229 -10.364 1.00 96.62 82 SER A C 1
ATOM 655 O O . SER A 1 82 ? -4.987 -0.439 -9.171 1.00 96.62 82 SER A O 1
ATOM 657 N N . ALA A 1 83 ? -4.477 -1.218 -11.211 1.00 97.12 83 ALA A N 1
ATOM 658 C CA . ALA A 1 83 ? -4.351 -2.622 -10.800 1.00 97.12 83 ALA A CA 1
ATOM 659 C C . ALA A 1 83 ? -3.204 -2.850 -9.799 1.00 97.12 83 ALA A C 1
ATOM 661 O O . ALA A 1 83 ? -3.386 -3.537 -8.793 1.00 97.12 83 ALA A O 1
ATOM 662 N N . VAL A 1 84 ? -2.037 -2.236 -10.032 1.00 97.75 84 VAL A N 1
ATOM 663 C CA . VAL A 1 84 ? -0.918 -2.249 -9.071 1.00 97.75 84 VAL A CA 1
ATOM 664 C C . VAL A 1 84 ? -1.326 -1.577 -7.759 1.00 97.75 84 VAL A C 1
ATOM 666 O O . VAL A 1 84 ? -1.023 -2.098 -6.689 1.00 97.75 84 VAL A O 1
ATOM 669 N N . GLY A 1 85 ? -2.033 -0.447 -7.827 1.00 97.12 85 GLY A N 1
ATOM 670 C CA . GLY A 1 85 ? -2.529 0.268 -6.654 1.00 97.12 85 GLY A CA 1
ATOM 671 C C . GLY A 1 85 ? -3.488 -0.574 -5.821 1.00 97.12 85 GLY A C 1
ATOM 672 O O . GLY A 1 85 ? -3.342 -0.619 -4.604 1.00 97.12 85 GLY A O 1
ATOM 673 N N . SER A 1 86 ? -4.411 -1.299 -6.458 1.00 96.44 86 SER A N 1
ATOM 674 C CA . SER A 1 86 ? -5.305 -2.234 -5.769 1.00 96.44 86 SER A CA 1
ATOM 675 C C . SER A 1 86 ? -4.537 -3.346 -5.053 1.00 96.44 86 SER A C 1
ATOM 677 O O . SER A 1 86 ? -4.799 -3.583 -3.881 1.00 96.44 86 SER A O 1
ATOM 679 N N . ALA A 1 87 ? -3.546 -3.964 -5.704 1.00 96.62 87 ALA A N 1
ATOM 680 C CA . ALA A 1 87 ? -2.701 -4.972 -5.058 1.00 96.62 87 ALA A CA 1
ATOM 681 C C . ALA A 1 87 ? -1.909 -4.394 -3.870 1.00 96.62 87 ALA A C 1
ATOM 683 O O . ALA A 1 87 ? -1.872 -4.994 -2.801 1.00 96.62 87 ALA A O 1
ATOM 684 N N . ILE A 1 88 ? -1.321 -3.201 -4.019 1.00 96.94 88 ILE A N 1
ATOM 685 C CA . ILE A 1 88 ? -0.613 -2.527 -2.920 1.00 96.94 88 ILE A CA 1
ATOM 686 C C . ILE A 1 88 ? -1.564 -2.185 -1.768 1.00 96.94 88 ILE A C 1
ATOM 688 O O . ILE A 1 88 ? -1.141 -2.252 -0.619 1.00 96.94 88 ILE A O 1
ATOM 692 N N . CYS A 1 89 ? -2.829 -1.847 -2.036 1.00 96.31 89 CYS A N 1
ATOM 693 C CA . CYS A 1 89 ? -3.803 -1.594 -0.974 1.00 96.31 89 CYS A CA 1
ATOM 694 C C . CYS A 1 89 ? -4.061 -2.844 -0.121 1.00 96.31 89 CYS A C 1
ATOM 696 O O . CYS A 1 89 ? -4.102 -2.718 1.102 1.00 96.31 89 CYS A O 1
ATOM 698 N N . GLU A 1 90 ? -4.191 -4.022 -0.739 1.00 95.69 90 GLU A N 1
ATOM 699 C CA . GLU A 1 90 ? -4.363 -5.293 -0.016 1.00 95.69 90 GLU A CA 1
ATOM 700 C C . GLU A 1 90 ? -3.127 -5.608 0.837 1.00 95.69 90 GLU A C 1
ATOM 702 O O . GLU A 1 90 ? -3.253 -5.812 2.039 1.00 95.69 90 GLU A O 1
ATOM 707 N N . ILE A 1 91 ? -1.919 -5.499 0.266 1.00 95.81 91 ILE A N 1
ATOM 708 C CA . ILE A 1 91 ? -0.648 -5.717 0.990 1.00 95.81 91 ILE A CA 1
ATOM 709 C C . ILE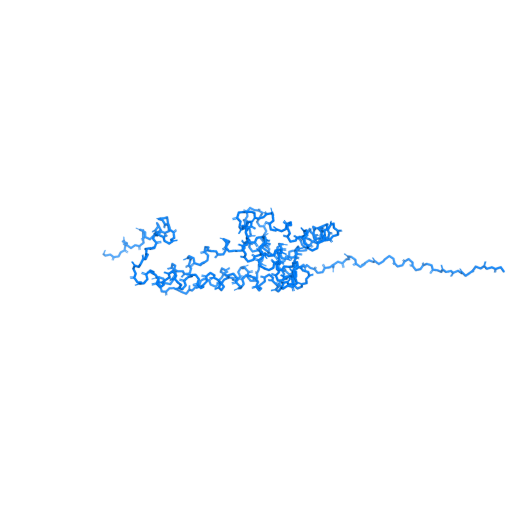 A 1 91 ? -0.482 -4.725 2.151 1.00 95.81 91 ILE A C 1
ATOM 711 O O . ILE A 1 91 ? 0.000 -5.072 3.226 1.00 95.81 91 ILE A O 1
ATOM 715 N N . ALA A 1 92 ? -0.874 -3.466 1.950 1.00 94.62 92 ALA A N 1
ATOM 716 C CA . ALA A 1 92 ? -0.755 -2.428 2.968 1.00 94.62 92 ALA A CA 1
ATOM 717 C C . ALA A 1 92 ? -1.780 -2.574 4.102 1.00 94.62 92 ALA A C 1
ATOM 719 O O . ALA A 1 92 ? -1.554 -2.037 5.184 1.00 94.62 92 ALA A O 1
ATOM 720 N N . THR A 1 93 ? -2.902 -3.260 3.871 1.00 93.06 93 THR A N 1
ATOM 721 C CA . THR A 1 93 ? -3.995 -3.380 4.846 1.00 93.06 93 THR A CA 1
ATOM 722 C C . THR A 1 93 ? -3.540 -3.985 6.175 1.00 93.06 93 THR A C 1
ATOM 724 O O . THR A 1 93 ? -3.688 -3.291 7.181 1.00 93.06 93 THR A O 1
ATOM 727 N N . PRO A 1 94 ? -2.934 -5.185 6.227 1.00 90.38 94 PRO A N 1
ATOM 728 C CA . PRO A 1 94 ? -2.490 -5.766 7.496 1.00 90.38 94 PRO A CA 1
ATOM 729 C C . PRO A 1 94 ? -1.361 -4.963 8.161 1.00 90.38 94 PRO A C 1
ATOM 731 O O . PRO A 1 94 ? -1.250 -4.949 9.383 1.00 90.38 94 PRO A O 1
ATOM 734 N N . LEU A 1 95 ? -0.548 -4.238 7.384 1.00 90.00 95 LEU A N 1
ATOM 735 C CA . LEU A 1 95 ? 0.526 -3.383 7.913 1.00 90.00 95 LEU A CA 1
ATOM 736 C C . LEU A 1 95 ? -0.008 -2.102 8.575 1.00 90.00 95 LEU A C 1
ATOM 738 O O . LEU A 1 95 ? 0.598 -1.579 9.511 1.00 90.00 95 LEU A O 1
ATOM 742 N N . LEU A 1 96 ? -1.138 -1.590 8.082 1.00 89.75 96 LEU A N 1
ATOM 743 C CA . LEU A 1 96 ? -1.791 -0.378 8.577 1.00 89.75 96 LEU A CA 1
ATOM 744 C C . LEU A 1 96 ? -2.910 -0.667 9.587 1.00 89.75 96 LEU A C 1
ATOM 746 O O . LEU A 1 96 ? -3.339 0.248 10.282 1.00 89.75 96 LEU A O 1
ATOM 750 N N . GLU A 1 97 ? -3.385 -1.903 9.711 1.00 86.94 97 GLU A N 1
ATOM 751 C CA . GLU A 1 97 ? -4.438 -2.277 10.664 1.00 86.94 97 GLU A CA 1
ATOM 752 C C . GLU A 1 97 ? -4.084 -1.980 12.139 1.00 86.94 97 GLU A C 1
ATOM 754 O O . GLU A 1 97 ? -4.957 -1.482 12.853 1.00 86.94 97 GLU A O 1
ATOM 759 N N . PRO A 1 98 ? -2.826 -2.124 12.611 1.00 83.69 98 PRO A N 1
ATOM 760 C CA . PRO A 1 98 ? -2.454 -1.701 13.964 1.00 83.69 98 PRO A CA 1
ATOM 761 C C . PRO A 1 98 ? -2.684 -0.208 14.239 1.00 83.69 98 PRO A C 1
ATOM 763 O O . PRO A 1 98 ? -2.985 0.172 15.368 1.00 83.69 98 PRO A O 1
ATOM 766 N N . TYR A 1 99 ? -2.591 0.651 13.216 1.00 80.12 99 TYR A N 1
ATOM 767 C CA . TYR A 1 99 ? -2.926 2.072 13.355 1.00 80.12 99 TYR A CA 1
ATOM 768 C C . TYR A 1 99 ? -4.395 2.277 13.701 1.00 80.12 99 TYR A C 1
ATOM 770 O O . TYR A 1 99 ? -4.739 3.130 14.513 1.00 80.12 99 TYR A O 1
ATOM 778 N N . PHE A 1 100 ? -5.259 1.489 13.064 1.00 79.06 100 PHE A N 1
ATOM 779 C CA . PHE A 1 100 ? -6.689 1.539 13.297 1.00 79.06 100 PHE A CA 1
ATOM 780 C C . PHE A 1 100 ? -7.018 1.178 14.754 1.00 79.06 100 PHE A C 1
ATOM 782 O O . PHE A 1 100 ? -7.708 1.955 15.414 1.00 79.06 100 PHE A O 1
ATOM 789 N N . VAL A 1 101 ? -6.445 0.086 15.269 1.00 79.88 101 VAL A N 1
ATOM 790 C CA . VAL A 1 101 ? -6.605 -0.319 16.676 1.00 79.88 101 VAL A CA 1
ATOM 791 C C . VAL A 1 101 ? -6.116 0.783 17.619 1.00 79.88 101 VAL A C 1
ATOM 793 O O . VAL A 1 101 ? -6.836 1.193 18.525 1.00 79.88 101 VAL A O 1
ATOM 796 N N . LEU A 1 102 ? -4.935 1.345 17.349 1.00 79.19 102 LEU A N 1
ATOM 797 C CA . LEU A 1 102 ? -4.363 2.426 18.152 1.00 79.19 102 LEU A CA 1
ATOM 798 C C . LEU A 1 102 ? -5.244 3.691 18.163 1.00 79.19 102 LEU A C 1
ATOM 800 O O . LEU A 1 102 ? -5.368 4.356 19.193 1.00 79.19 102 LEU A O 1
ATOM 804 N N . CYS A 1 103 ? -5.855 4.045 17.030 1.00 78.50 103 CYS A N 1
ATOM 805 C CA . CYS A 1 103 ? -6.819 5.142 16.953 1.00 78.50 103 CYS A CA 1
ATOM 806 C C . CYS A 1 103 ? -8.051 4.884 17.824 1.00 78.50 103 CYS A C 1
ATOM 808 O O . CYS A 1 103 ? -8.497 5.787 18.529 1.00 78.50 103 CYS A O 1
ATOM 810 N N . GLU A 1 104 ? -8.613 3.676 17.788 1.00 78.00 104 GLU A N 1
ATOM 811 C CA . GLU A 1 104 ? -9.769 3.337 18.622 1.00 78.00 104 GLU A CA 1
ATOM 812 C C . GLU A 1 104 ? -9.424 3.365 20.114 1.00 78.00 104 GLU A C 1
ATOM 814 O O . GLU A 1 104 ? -10.144 3.994 20.890 1.00 78.00 104 GLU A O 1
ATOM 819 N N . GLU A 1 105 ? -8.279 2.802 20.509 1.00 78.62 105 GLU A N 1
ATOM 820 C CA . GLU A 1 105 ? -7.785 2.854 21.891 1.00 78.62 105 GLU A CA 1
ATOM 821 C C . GLU A 1 105 ? -7.635 4.300 22.390 1.00 78.62 105 GLU A C 1
ATOM 823 O O . GLU A 1 105 ? -8.117 4.652 23.469 1.00 78.62 105 GLU A O 1
ATOM 828 N N . ARG A 1 106 ? -7.024 5.180 21.587 1.00 80.81 106 ARG A N 1
ATOM 829 C CA . ARG A 1 106 ? -6.839 6.597 21.944 1.00 80.81 106 ARG A CA 1
ATOM 830 C C . ARG A 1 106 ? -8.167 7.341 22.046 1.00 80.81 106 ARG A C 1
ATOM 832 O O . ARG A 1 106 ? -8.362 8.113 22.983 1.00 80.81 106 ARG A O 1
ATOM 839 N N . ARG A 1 107 ? -9.120 7.068 21.154 1.00 75.75 107 ARG A N 1
ATOM 840 C CA . ARG A 1 107 ? -10.456 7.684 21.207 1.00 75.75 107 ARG A CA 1
ATOM 841 C C . ARG A 1 107 ? -11.240 7.275 22.447 1.00 75.75 107 ARG A C 1
ATOM 843 O O . ARG A 1 107 ? -11.890 8.136 23.039 1.00 75.75 107 ARG A O 1
ATOM 850 N N . LEU A 1 108 ? -11.136 6.019 22.891 1.00 73.94 108 LEU A N 1
ATOM 851 C CA . LEU A 1 108 ? -11.713 5.582 24.170 1.00 73.94 108 LEU A CA 1
ATOM 852 C C . LEU A 1 108 ? -11.156 6.383 25.358 1.00 73.94 108 LEU A C 1
ATOM 854 O O . LEU A 1 108 ? -11.874 6.651 26.321 1.00 73.94 108 LEU A O 1
ATOM 858 N N . LEU A 1 109 ? -9.900 6.820 25.266 1.00 79.12 109 LEU A N 1
ATOM 859 C CA . LEU A 1 109 ? -9.231 7.663 26.259 1.00 79.12 109 LEU A CA 1
ATOM 860 C C . LEU A 1 109 ? -9.458 9.171 26.045 1.00 79.12 109 LEU A C 1
ATOM 862 O O . LEU A 1 109 ? -8.941 9.980 26.814 1.00 79.12 109 LEU A O 1
ATOM 866 N N . SER A 1 110 ? -10.262 9.567 25.049 1.00 80.88 110 SER A N 1
ATOM 867 C CA . SER A 1 110 ? -10.435 10.966 24.621 1.00 80.88 110 SER A CA 1
ATOM 868 C C . SER A 1 110 ? -9.124 11.648 24.195 1.00 80.88 110 SER A C 1
ATOM 870 O O . SER A 1 110 ? -8.952 12.852 24.388 1.00 80.88 110 SER A O 1
ATOM 872 N N . GLU A 1 111 ? -8.199 10.880 23.621 1.00 82.00 111 GLU A N 1
ATOM 873 C CA . GLU A 1 111 ? -6.941 11.361 23.051 1.00 82.00 111 GLU A CA 1
ATOM 874 C C . GLU A 1 111 ? -7.039 11.541 21.526 1.00 82.00 111 GLU A C 1
ATOM 876 O O . GLU A 1 111 ? -7.803 10.854 20.847 1.00 82.00 111 GLU A O 1
ATOM 881 N N . ASP A 1 112 ? -6.227 12.452 20.978 1.00 78.25 112 ASP A N 1
ATOM 882 C CA . ASP A 1 112 ? -6.136 12.691 19.532 1.00 78.25 112 ASP A CA 1
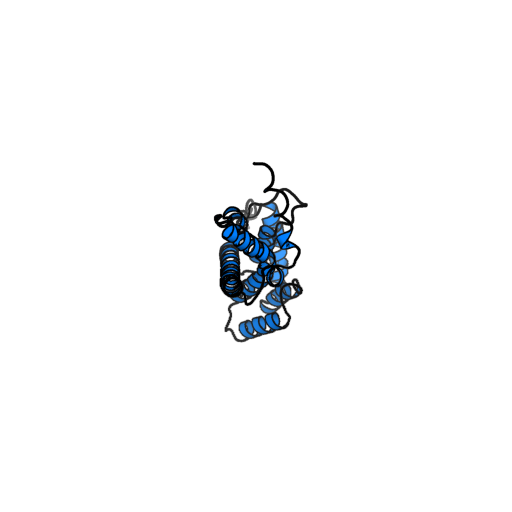ATOM 883 C C . ASP A 1 112 ? -5.485 11.511 18.797 1.00 78.25 112 ASP A C 1
ATOM 885 O O . ASP A 1 112 ? -4.577 10.876 19.336 1.00 78.25 112 ASP A O 1
ATOM 889 N N . ASP A 1 113 ? -5.873 11.259 17.543 1.00 77.50 113 ASP A N 1
ATOM 890 C CA . ASP A 1 113 ? -5.262 10.227 16.693 1.00 77.50 113 ASP A CA 1
ATOM 891 C C . ASP A 1 113 ? -3.733 10.456 16.527 1.00 77.50 113 ASP A C 1
ATOM 893 O O . ASP A 1 113 ? -3.278 11.603 16.450 1.00 77.50 113 ASP A O 1
ATOM 897 N N . PRO A 1 114 ? -2.900 9.398 16.437 1.00 77.12 114 PRO A N 1
ATOM 898 C CA . PRO A 1 114 ? -1.446 9.548 16.405 1.00 77.12 114 PRO A CA 1
ATOM 899 C C . PRO A 1 114 ? -0.954 9.965 15.011 1.00 77.12 114 PRO A C 1
ATOM 901 O O . PRO A 1 114 ? -0.675 9.125 14.156 1.00 77.12 114 PRO A O 1
ATOM 904 N N . GLY A 1 115 ? -0.843 11.276 14.776 1.00 76.06 115 GLY A N 1
ATOM 905 C CA . GLY A 1 115 ? -0.408 11.846 13.491 1.00 76.06 115 GLY A CA 1
ATOM 906 C C . GLY A 1 115 ? 0.967 11.353 13.026 1.00 76.06 115 GLY A C 1
ATOM 907 O O . GLY A 1 115 ? 1.123 10.990 11.860 1.00 76.06 115 GLY A O 1
ATOM 908 N N . ASP A 1 116 ? 1.917 11.225 13.956 1.00 79.50 116 ASP A N 1
ATOM 909 C CA . ASP A 1 116 ? 3.294 10.794 13.673 1.00 79.50 116 ASP A CA 1
ATOM 910 C C . ASP A 1 116 ? 3.362 9.413 12.998 1.00 79.50 116 ASP A C 1
ATOM 912 O O . ASP A 1 116 ? 4.245 9.156 12.177 1.00 79.50 116 ASP A O 1
ATOM 916 N N . PHE A 1 117 ? 2.405 8.523 13.294 1.00 82.00 117 PHE A N 1
ATOM 917 C CA . PHE A 1 117 ? 2.340 7.207 12.661 1.00 82.00 117 PHE A CA 1
ATOM 918 C C . PHE A 1 117 ? 2.009 7.321 11.168 1.00 82.00 117 PHE A C 1
ATOM 920 O O . PHE A 1 117 ? 2.679 6.711 10.336 1.00 82.00 117 PHE A O 1
ATOM 927 N N . ILE A 1 118 ? 0.988 8.109 10.804 1.00 83.31 118 ILE A N 1
ATOM 928 C CA . ILE A 1 118 ? 0.628 8.314 9.392 1.00 83.31 118 ILE A CA 1
ATOM 929 C C . ILE A 1 118 ? 1.764 9.028 8.665 1.00 83.31 118 ILE A C 1
ATOM 931 O O . ILE A 1 118 ? 2.077 8.678 7.525 1.00 83.31 118 ILE A O 1
ATOM 935 N N . ASP A 1 119 ? 2.389 10.010 9.311 1.00 85.81 119 ASP A N 1
ATOM 936 C CA . ASP A 1 119 ? 3.476 10.777 8.713 1.00 85.81 119 ASP A CA 1
ATOM 937 C C . ASP A 1 119 ? 4.665 9.886 8.337 1.00 85.81 119 ASP A C 1
ATOM 939 O O . ASP A 1 119 ? 5.251 10.091 7.271 1.00 85.81 119 ASP A O 1
ATOM 943 N N . ALA A 1 120 ? 4.948 8.833 9.115 1.00 86.00 120 ALA A N 1
ATOM 944 C CA . ALA A 1 120 ? 5.954 7.831 8.765 1.00 86.00 120 ALA A CA 1
ATOM 945 C C . ALA A 1 120 ? 5.628 7.085 7.455 1.00 86.00 120 ALA A C 1
ATOM 947 O O . ALA A 1 120 ? 6.522 6.819 6.654 1.00 86.00 120 ALA A O 1
ATOM 948 N N . TYR A 1 121 ? 4.350 6.798 7.181 1.00 89.12 121 TYR A N 1
ATOM 949 C CA . TYR A 1 121 ? 3.931 6.175 5.921 1.00 89.12 121 TYR A CA 1
ATOM 950 C C . TYR A 1 121 ? 3.838 7.172 4.765 1.00 89.12 121 TYR A C 1
ATOM 952 O O . TYR A 1 121 ? 4.172 6.830 3.632 1.00 89.12 121 TYR A O 1
ATOM 960 N N . LEU A 1 122 ? 3.392 8.407 4.995 1.00 89.62 122 LEU A N 1
ATOM 961 C CA . LEU A 1 122 ? 3.275 9.404 3.927 1.00 89.62 122 LEU A CA 1
ATOM 962 C C . LEU A 1 122 ? 4.626 10.017 3.552 1.00 89.62 122 LEU A C 1
ATOM 964 O O . LEU A 1 122 ? 4.816 10.424 2.405 1.00 89.62 122 LEU A O 1
ATOM 968 N N . SER A 1 123 ? 5.566 10.076 4.486 1.00 85.88 123 SER A N 1
ATOM 969 C CA . SER A 1 123 ? 6.905 10.625 4.285 1.00 85.88 123 SER A CA 1
ATOM 970 C C . SER A 1 123 ? 7.954 9.678 4.871 1.00 85.88 123 SER A C 1
ATOM 972 O O . SER A 1 123 ? 8.616 10.035 5.845 1.00 85.88 123 SER A O 1
ATOM 974 N N . PRO A 1 124 ? 8.121 8.478 4.282 1.00 82.88 124 PRO A N 1
ATOM 975 C CA . PRO A 1 124 ? 9.076 7.499 4.780 1.00 82.88 124 PRO A CA 1
ATOM 976 C C . PRO A 1 124 ? 10.489 8.076 4.744 1.00 82.88 124 PRO A C 1
ATOM 978 O O . PRO A 1 124 ? 10.949 8.603 3.722 1.00 82.88 124 PRO A O 1
ATOM 981 N N . VAL A 1 125 ? 11.161 7.992 5.889 1.00 77.44 125 VAL A N 1
ATOM 982 C CA . VAL A 1 125 ? 12.568 8.352 6.046 1.00 77.44 125 VAL A CA 1
ATOM 983 C C . VAL A 1 125 ? 13.360 7.048 6.039 1.00 77.44 125 VAL A C 1
ATOM 985 O O . VAL A 1 125 ? 13.027 6.165 6.826 1.00 77.44 125 VAL A O 1
ATOM 988 N N . PRO A 1 126 ? 14.393 6.909 5.189 1.00 68.81 126 PRO A N 1
ATOM 989 C CA . PRO A 1 126 ? 15.215 5.708 5.180 1.00 68.81 126 PRO A CA 1
ATOM 990 C C . PRO A 1 126 ? 15.792 5.429 6.570 1.00 68.81 126 PRO A C 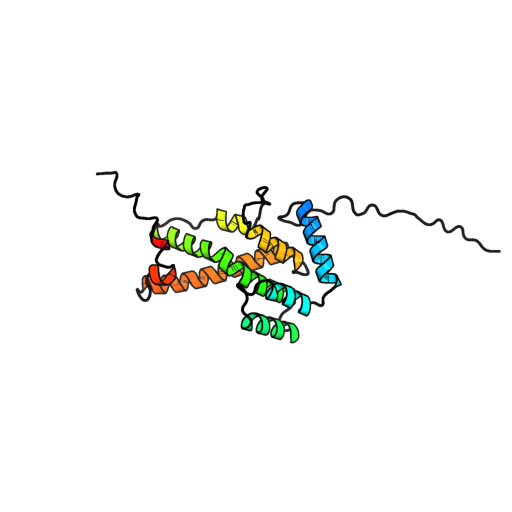1
ATOM 992 O O . PRO A 1 126 ? 16.405 6.316 7.169 1.00 68.81 126 PRO A O 1
ATOM 995 N N . SER A 1 127 ? 15.585 4.213 7.070 1.00 63.59 127 SER A N 1
ATOM 996 C CA . SER A 1 127 ? 16.192 3.756 8.317 1.00 63.59 127 SER A CA 1
ATOM 997 C C . SER A 1 127 ? 17.638 3.320 8.076 1.00 63.59 127 SER A C 1
ATOM 999 O O . SER A 1 127 ? 17.925 2.590 7.128 1.00 63.59 127 SER A O 1
ATOM 1001 N N . ASP A 1 128 ? 18.546 3.736 8.961 1.00 64.69 128 ASP A N 1
ATOM 1002 C CA . ASP A 1 128 ? 19.920 3.217 9.003 1.00 64.69 128 ASP A CA 1
ATOM 1003 C C . ASP A 1 128 ? 20.017 1.898 9.803 1.00 64.69 128 ASP A C 1
ATOM 1005 O O . ASP A 1 128 ? 21.085 1.284 9.848 1.00 64.69 128 ASP A O 1
ATOM 1009 N N . ASP A 1 129 ? 18.922 1.466 10.439 1.00 58.72 129 ASP A N 1
ATOM 1010 C CA . ASP A 1 129 ? 18.836 0.223 11.206 1.00 58.72 129 ASP A CA 1
ATOM 1011 C C . ASP A 1 129 ? 18.436 -0.953 10.290 1.00 58.72 129 ASP A C 1
ATOM 1013 O O . ASP A 1 129 ? 17.296 -0.989 9.817 1.00 58.72 129 ASP A O 1
ATOM 1017 N N . PRO A 1 130 ? 19.344 -1.913 10.024 1.00 52.59 130 PRO A N 1
ATOM 1018 C CA . PRO A 1 130 ? 19.059 -3.071 9.182 1.00 52.59 130 PRO A CA 1
ATOM 1019 C C . PRO A 1 130 ? 18.125 -4.099 9.840 1.00 52.59 130 PRO A C 1
ATOM 1021 O O . PRO A 1 130 ? 17.610 -4.959 9.124 1.00 52.59 130 PRO A O 1
ATOM 1024 N N . ASP A 1 131 ? 17.922 -4.029 11.161 1.00 43.91 131 ASP A N 1
ATOM 1025 C CA . ASP A 1 131 ? 17.080 -4.958 11.924 1.00 43.91 131 ASP A CA 1
ATOM 1026 C C . ASP A 1 131 ? 15.657 -4.407 12.150 1.00 43.91 131 ASP A C 1
ATOM 1028 O O . ASP A 1 131 ? 14.748 -5.153 12.528 1.00 43.91 131 ASP A O 1
ATOM 1032 N N . ALA A 1 132 ? 15.427 -3.117 11.879 1.00 54.56 132 ALA A N 1
ATOM 1033 C CA . ALA A 1 132 ? 14.098 -2.522 11.911 1.00 54.56 132 ALA A CA 1
ATOM 1034 C C . ALA A 1 132 ? 13.286 -2.959 10.680 1.00 54.56 132 ALA A C 1
ATOM 1036 O O . ALA A 1 132 ? 13.624 -2.639 9.539 1.00 54.56 132 ALA A O 1
ATOM 1037 N N . ALA A 1 133 ? 12.180 -3.672 10.903 1.00 59.28 133 ALA A N 1
ATOM 1038 C CA . ALA A 1 133 ? 11.218 -3.974 9.849 1.00 59.28 133 ALA A CA 1
ATOM 1039 C C . ALA A 1 133 ? 10.514 -2.678 9.393 1.00 59.28 133 ALA A C 1
ATOM 1041 O O . ALA A 1 133 ? 9.550 -2.228 10.010 1.00 59.28 133 ALA A O 1
ATOM 1042 N N . ASP A 1 134 ? 11.013 -2.059 8.320 1.00 81.31 134 ASP A N 1
ATOM 1043 C CA . ASP A 1 134 ? 10.471 -0.818 7.752 1.00 81.31 134 ASP A CA 1
ATOM 1044 C C . ASP A 1 134 ? 9.302 -1.104 6.790 1.00 81.31 134 ASP A C 1
ATOM 1046 O O . ASP A 1 134 ? 9.478 -1.256 5.576 1.00 81.31 134 ASP A O 1
ATOM 1050 N N . ALA A 1 135 ? 8.088 -1.202 7.341 1.00 86.81 135 ALA A N 1
ATOM 1051 C CA . ALA A 1 135 ? 6.863 -1.395 6.562 1.00 86.81 135 ALA A CA 1
ATOM 1052 C C . ALA A 1 135 ? 6.611 -0.272 5.520 1.00 86.81 135 ALA A C 1
ATOM 1054 O O . ALA A 1 135 ? 6.346 -0.602 4.356 1.00 86.81 135 ALA A O 1
ATOM 1055 N N . PRO A 1 136 ? 6.743 1.033 5.852 1.00 89.00 136 PRO A N 1
ATOM 1056 C CA . PRO A 1 136 ? 6.697 2.113 4.861 1.00 89.00 136 PRO A CA 1
ATOM 1057 C C . PRO A 1 136 ? 7.718 1.958 3.726 1.00 89.00 136 PRO A C 1
ATOM 1059 O O . PRO A 1 136 ? 7.358 2.050 2.547 1.00 89.00 136 PRO A O 1
ATOM 1062 N N . GLY A 1 137 ? 8.984 1.687 4.057 1.00 89.31 137 GLY A N 1
ATOM 1063 C CA . GLY A 1 137 ? 10.052 1.490 3.077 1.00 89.31 137 GLY A CA 1
ATOM 1064 C C . GLY A 1 137 ? 9.785 0.304 2.154 1.00 89.31 137 GLY A C 1
ATOM 1065 O O . GLY A 1 137 ? 9.964 0.405 0.938 1.00 89.31 137 GLY A O 1
ATOM 1066 N N . TYR A 1 138 ? 9.270 -0.797 2.698 1.00 90.25 138 TYR A N 1
ATOM 1067 C CA . TYR A 1 138 ? 8.867 -1.967 1.925 1.00 90.25 138 TYR A CA 1
ATOM 1068 C C . TYR A 1 138 ? 7.764 -1.655 0.899 1.00 90.25 138 TYR A C 1
ATOM 1070 O O . TYR A 1 138 ? 7.927 -1.928 -0.296 1.00 90.25 138 TYR A O 1
ATOM 1078 N N . LEU A 1 139 ? 6.669 -1.018 1.323 1.00 93.50 139 LEU A N 1
ATOM 1079 C CA . LEU A 1 139 ? 5.581 -0.622 0.420 1.00 93.50 139 LEU A CA 1
ATOM 1080 C C . LEU A 1 139 ? 6.064 0.380 -0.642 1.00 93.50 139 LEU A C 1
ATOM 1082 O O . LEU A 1 139 ? 5.668 0.314 -1.812 1.00 93.50 139 LEU A O 1
ATOM 1086 N N . LEU A 1 140 ? 6.977 1.277 -0.268 1.00 93.62 140 LEU A N 1
ATOM 1087 C CA . LEU A 1 140 ? 7.602 2.220 -1.187 1.00 93.62 140 LEU A CA 1
ATOM 1088 C C . LEU A 1 140 ? 8.491 1.519 -2.233 1.00 93.62 140 LEU A C 1
ATOM 1090 O O . LEU A 1 140 ? 8.499 1.906 -3.408 1.00 93.62 140 LEU A O 1
ATOM 1094 N N . VAL A 1 141 ? 9.216 0.466 -1.844 1.00 92.50 141 VAL A N 1
ATOM 1095 C CA . VAL A 1 141 ? 9.993 -0.381 -2.763 1.00 92.50 141 VAL A CA 1
ATOM 1096 C C . VAL A 1 141 ? 9.075 -1.053 -3.780 1.00 92.50 141 VAL A C 1
ATOM 1098 O O . VAL A 1 141 ? 9.384 -1.021 -4.978 1.00 92.50 141 VAL A O 1
ATOM 1101 N N . LEU A 1 142 ? 7.943 -1.617 -3.342 1.00 94.88 142 LEU A N 1
ATOM 1102 C CA . LEU A 1 142 ? 6.949 -2.208 -4.244 1.00 94.88 142 LEU A CA 1
ATOM 1103 C C . LEU A 1 142 ? 6.432 -1.162 -5.236 1.00 94.88 142 LEU A C 1
ATOM 1105 O O . LEU A 1 142 ? 6.478 -1.383 -6.448 1.00 94.88 142 LEU A O 1
ATOM 1109 N N . ALA A 1 143 ? 6.054 0.020 -4.752 1.00 96.00 143 ALA A N 1
ATOM 1110 C CA . ALA A 1 143 ? 5.572 1.107 -5.595 1.00 96.00 143 ALA A CA 1
ATOM 1111 C C . ALA A 1 143 ? 6.590 1.513 -6.676 1.00 96.00 143 ALA A C 1
ATOM 1113 O O . ALA A 1 143 ? 6.268 1.536 -7.869 1.00 96.00 143 ALA A O 1
ATOM 1114 N N . HIS A 1 144 ? 7.847 1.770 -6.297 1.00 95.25 144 HIS A N 1
ATOM 1115 C CA . HIS A 1 144 ? 8.910 2.115 -7.254 1.00 95.25 144 HIS A CA 1
ATOM 1116 C C . HIS A 1 144 ? 9.291 0.960 -8.183 1.00 95.25 144 HIS A C 1
ATOM 1118 O O . HIS A 1 144 ? 9.853 1.196 -9.258 1.00 95.25 144 HIS A O 1
ATOM 1124 N N . THR A 1 145 ? 8.985 -0.280 -7.814 1.00 95.12 145 THR A N 1
ATOM 1125 C CA . THR A 1 145 ? 9.229 -1.456 -8.652 1.00 95.12 145 THR A CA 1
ATOM 1126 C C . THR A 1 145 ? 8.102 -1.675 -9.662 1.00 95.12 145 THR A C 1
ATOM 1128 O O . THR A 1 145 ? 8.391 -1.967 -10.825 1.00 95.12 145 THR A O 1
ATOM 1131 N N . PHE A 1 146 ? 6.841 -1.478 -9.272 1.00 96.94 146 PHE A N 1
ATOM 1132 C CA . PHE A 1 146 ? 5.691 -1.939 -10.054 1.00 96.94 146 PHE A CA 1
ATOM 1133 C C . PHE A 1 146 ? 4.860 -0.850 -10.728 1.00 96.94 146 PHE A C 1
ATOM 1135 O O . PHE A 1 146 ? 4.423 -1.117 -11.845 1.00 96.94 146 PHE A O 1
ATOM 1142 N N . PHE A 1 147 ? 4.688 0.354 -10.165 1.00 97.56 147 PHE A N 1
ATOM 1143 C CA . PHE A 1 147 ? 3.940 1.424 -10.851 1.00 97.56 147 PHE A CA 1
ATOM 1144 C C . PHE A 1 147 ? 4.682 1.911 -12.086 1.00 97.56 147 PHE A C 1
ATOM 1146 O O . PHE A 1 147 ? 5.892 2.115 -12.036 1.00 97.56 147 PHE A O 1
ATOM 1153 N N . SER A 1 148 ? 3.989 2.140 -13.190 1.00 93.88 148 SER A N 1
ATOM 1154 C CA . SER A 1 148 ? 4.558 2.585 -14.457 1.00 93.88 148 SER A CA 1
ATOM 1155 C C . SER A 1 148 ? 5.108 4.001 -14.398 1.00 93.88 148 SER A C 1
ATOM 1157 O O . SER A 1 148 ? 6.251 4.223 -14.811 1.00 93.88 148 SER A O 1
ATOM 1159 N N . GLU A 1 149 ? 4.354 4.910 -13.792 1.00 90.12 149 GLU A N 1
ATOM 1160 C CA . GLU A 1 149 ? 4.674 6.324 -13.675 1.00 90.12 149 GLU A CA 1
ATOM 1161 C C . GLU A 1 149 ? 4.331 6.833 -12.273 1.00 90.12 149 GLU A C 1
ATOM 1163 O O . GLU A 1 149 ? 3.628 6.173 -11.515 1.00 90.12 149 GLU A O 1
ATOM 1168 N N . ASN A 1 150 ? 4.869 8.000 -11.904 1.00 93.00 150 ASN A N 1
ATOM 1169 C CA . ASN A 1 150 ? 4.514 8.720 -10.671 1.00 93.00 150 ASN A CA 1
ATOM 1170 C C . ASN A 1 150 ? 4.478 7.851 -9.396 1.00 93.00 150 ASN A C 1
ATOM 1172 O O . ASN A 1 150 ? 3.659 8.081 -8.508 1.00 93.00 150 ASN A O 1
ATOM 1176 N N . ALA A 1 151 ? 5.386 6.873 -9.289 1.00 93.75 151 ALA A N 1
ATOM 1177 C CA . ALA A 1 151 ? 5.337 5.812 -8.281 1.00 93.75 151 ALA A CA 1
ATOM 1178 C C . ALA A 1 151 ? 5.173 6.319 -6.841 1.00 93.75 151 ALA A C 1
ATOM 1180 O O . ALA A 1 151 ? 4.417 5.734 -6.076 1.00 93.75 151 ALA A O 1
ATOM 1181 N N . PHE A 1 152 ? 5.822 7.429 -6.480 1.00 93.50 152 PHE A N 1
ATOM 1182 C CA . PHE A 1 152 ? 5.703 8.006 -5.141 1.00 93.50 152 PHE A CA 1
ATOM 1183 C C . PHE A 1 152 ? 4.325 8.628 -4.859 1.00 93.50 152 PHE A C 1
ATOM 1185 O O . PHE A 1 152 ? 3.790 8.498 -3.760 1.00 93.50 152 PHE A O 1
ATOM 1192 N N . LEU A 1 153 ? 3.716 9.278 -5.855 1.00 94.81 153 LEU A N 1
ATOM 1193 C CA . LEU A 1 153 ? 2.357 9.807 -5.720 1.00 94.81 153 LEU A CA 1
ATOM 1194 C C . LEU A 1 153 ? 1.338 8.668 -5.652 1.00 94.81 153 LEU A C 1
ATOM 1196 O O . LEU A 1 153 ? 0.438 8.710 -4.817 1.00 94.81 153 LEU A O 1
ATOM 1200 N N . ASN A 1 154 ? 1.515 7.632 -6.473 1.00 96.62 154 ASN A N 1
ATOM 1201 C CA . ASN A 1 154 ? 0.648 6.455 -6.460 1.00 96.62 154 ASN A CA 1
ATOM 1202 C C . ASN A 1 154 ? 0.796 5.643 -5.163 1.00 96.62 154 ASN A C 1
ATOM 1204 O O . ASN A 1 154 ? -0.200 5.161 -4.629 1.00 96.62 154 ASN A O 1
ATOM 1208 N N . TYR A 1 155 ? 2.007 5.566 -4.605 1.00 95.81 155 TYR A N 1
ATOM 1209 C CA . TYR A 1 155 ? 2.262 5.053 -3.258 1.00 95.81 155 TYR A CA 1
ATOM 1210 C C . TYR A 1 155 ? 1.427 5.807 -2.218 1.00 95.81 155 TYR A C 1
ATOM 1212 O O . TYR A 1 155 ? 0.581 5.205 -1.562 1.00 95.81 155 TYR A O 1
ATOM 1220 N N . LYS A 1 156 ? 1.577 7.137 -2.135 1.00 94.94 156 LYS A N 1
ATOM 1221 C CA . LYS A 1 156 ? 0.807 7.978 -1.201 1.00 94.94 156 LYS A CA 1
ATOM 1222 C C . LYS A 1 156 ? -0.700 7.805 -1.374 1.00 94.94 156 LYS A C 1
ATOM 1224 O O . LYS A 1 156 ? -1.426 7.697 -0.390 1.00 94.94 156 LYS A O 1
ATOM 1229 N N . ALA A 1 157 ? -1.172 7.776 -2.619 1.00 95.50 157 ALA A N 1
ATOM 1230 C CA . ALA A 1 157 ? -2.582 7.574 -2.924 1.00 95.50 157 ALA A CA 1
ATOM 1231 C C . ALA A 1 157 ? -3.084 6.210 -2.431 1.00 95.50 157 ALA A C 1
ATOM 1233 O O . ALA A 1 157 ? -4.175 6.152 -1.867 1.00 95.50 157 ALA A O 1
ATOM 1234 N N . SER A 1 158 ? -2.282 5.152 -2.587 1.00 96.38 158 SER A N 1
ATOM 1235 C CA . SER A 1 158 ? -2.609 3.801 -2.115 1.00 96.38 158 SER A CA 1
ATOM 1236 C C . SER A 1 158 ? -2.690 3.759 -0.587 1.00 96.38 158 SER A C 1
ATOM 1238 O O . SER A 1 158 ? -3.712 3.344 -0.057 1.00 96.38 158 SER A O 1
ATOM 1240 N N . ILE A 1 159 ? -1.700 4.316 0.125 1.00 95.19 159 ILE A N 1
ATOM 1241 C CA . ILE A 1 159 ? -1.724 4.422 1.598 1.00 95.19 159 ILE A CA 1
ATOM 1242 C C . ILE A 1 159 ? -2.972 5.169 2.083 1.00 95.19 159 ILE A C 1
ATOM 1244 O O . ILE A 1 159 ? -3.707 4.682 2.940 1.00 95.19 159 ILE A O 1
ATOM 1248 N N . LEU A 1 160 ? -3.261 6.342 1.509 1.00 93.38 160 LEU A N 1
ATOM 1249 C CA . LEU A 1 160 ? -4.449 7.121 1.873 1.00 93.38 160 LEU A CA 1
ATOM 1250 C C . LEU A 1 160 ? -5.752 6.385 1.543 1.00 93.38 160 LEU A C 1
ATOM 1252 O O . LEU A 1 160 ? -6.756 6.573 2.232 1.00 93.38 160 LEU A O 1
ATOM 1256 N N . HIS A 1 161 ? -5.770 5.584 0.478 1.00 94.88 161 HIS A N 1
ATOM 1257 C CA . HIS A 1 161 ? -6.923 4.769 0.127 1.00 94.88 161 HIS A CA 1
ATOM 1258 C C . HIS A 1 161 ? -7.138 3.649 1.150 1.00 94.88 161 HIS A C 1
ATOM 1260 O O . HIS A 1 161 ? -8.250 3.527 1.664 1.00 94.88 161 HIS A O 1
ATOM 1266 N N . THR A 1 162 ? -6.087 2.912 1.512 1.00 94.19 162 THR A N 1
ATOM 1267 C CA . THR A 1 162 ? -6.129 1.877 2.554 1.00 94.19 162 THR A CA 1
ATOM 1268 C C . THR A 1 162 ? -6.583 2.454 3.892 1.00 94.19 162 THR A C 1
ATOM 1270 O O . THR A 1 162 ? -7.520 1.938 4.495 1.00 94.19 162 THR A O 1
ATOM 1273 N N . LEU A 1 163 ? -6.030 3.596 4.316 1.00 90.12 163 LEU A N 1
ATOM 1274 C CA . LEU A 1 163 ? -6.465 4.277 5.541 1.00 90.12 163 LEU A CA 1
ATOM 1275 C C . LEU A 1 163 ? -7.956 4.631 5.506 1.00 90.12 163 LEU A C 1
ATOM 1277 O O . LEU A 1 163 ? -8.671 4.401 6.477 1.00 90.12 163 LEU A O 1
ATOM 1281 N N . LYS A 1 164 ? -8.470 5.136 4.378 1.00 89.44 164 LYS A N 1
ATOM 1282 C CA . LYS A 1 164 ? -9.910 5.412 4.231 1.00 89.44 164 LYS A CA 1
ATOM 1283 C C . LYS A 1 164 ? -10.760 4.148 4.342 1.00 89.44 164 LYS A C 1
ATOM 1285 O O . LYS A 1 164 ? -11.868 4.226 4.871 1.00 89.44 164 LYS A O 1
ATOM 1290 N N . GLN A 1 165 ? -10.291 3.013 3.828 1.00 89.38 165 GLN A N 1
ATOM 1291 C CA . GLN A 1 165 ? -10.993 1.736 3.973 1.00 89.38 165 GLN A CA 1
ATOM 1292 C C . GLN A 1 165 ? -11.000 1.278 5.437 1.00 89.38 165 GLN A C 1
ATOM 1294 O O . GLN A 1 165 ? -12.069 0.971 5.967 1.00 89.38 165 GLN A O 1
ATOM 1299 N N . LEU A 1 166 ? -9.848 1.330 6.109 1.00 87.06 166 LEU A N 1
ATOM 1300 C CA . LEU A 1 166 ? -9.717 1.004 7.530 1.00 87.06 166 LEU A CA 1
ATOM 1301 C C . LEU A 1 166 ? -10.593 1.909 8.405 1.00 87.06 166 LEU A C 1
ATOM 1303 O O . LEU A 1 166 ? -11.343 1.411 9.230 1.00 87.06 166 LEU A O 1
ATOM 1307 N N . MET A 1 167 ? -10.625 3.221 8.159 1.00 83.00 167 MET A N 1
ATOM 1308 C CA . MET A 1 167 ? -11.504 4.148 8.888 1.00 83.00 167 MET A CA 1
ATOM 1309 C C . MET A 1 167 ? -13.004 3.885 8.666 1.00 83.00 167 MET A C 1
ATOM 1311 O O . MET A 1 167 ? -13.829 4.160 9.540 1.00 83.00 167 MET A O 1
ATOM 1315 N N . ARG A 1 168 ? -13.405 3.370 7.498 1.00 86.06 168 ARG A N 1
ATOM 1316 C CA . ARG A 1 168 ? -14.803 2.958 7.271 1.00 86.06 168 ARG A CA 1
ATOM 1317 C C . ARG A 1 168 ? -15.138 1.690 8.049 1.00 86.06 168 ARG A C 1
ATOM 1319 O O . ARG A 1 168 ? -16.219 1.619 8.635 1.00 86.06 168 ARG A O 1
ATOM 1326 N N . ARG A 1 169 ? -14.210 0.725 8.079 1.00 83.88 169 ARG A N 1
ATOM 1327 C CA . ARG A 1 169 ? -14.314 -0.469 8.932 1.00 83.88 169 ARG A CA 1
ATOM 1328 C C . ARG A 1 169 ? -14.425 -0.050 10.400 1.00 83.88 169 ARG A C 1
ATOM 1330 O O . ARG A 1 169 ? -15.396 -0.438 11.035 1.00 83.88 169 ARG A O 1
ATOM 1337 N N . ALA A 1 170 ? -13.561 0.857 10.855 1.00 79.25 170 ALA A N 1
ATOM 1338 C CA . ALA A 1 170 ? -13.585 1.474 12.183 1.00 79.25 170 ALA A CA 1
ATOM 1339 C C . ALA A 1 170 ? -14.955 2.002 12.577 1.00 79.25 170 ALA A C 1
ATOM 1341 O O . ALA A 1 170 ? -15.536 1.616 13.577 1.00 79.25 170 ALA A O 1
ATOM 1342 N N . THR A 1 171 ? -15.512 2.872 11.739 1.00 81.81 171 THR A N 1
ATOM 1343 C CA . THR A 1 171 ? -16.796 3.515 12.032 1.00 81.81 171 THR A CA 1
ATOM 1344 C C . THR A 1 171 ? -17.921 2.484 12.148 1.00 81.81 171 THR A C 1
ATOM 1346 O O . THR A 1 171 ? -18.828 2.639 12.959 1.00 81.81 171 THR A O 1
ATOM 1349 N N . THR A 1 172 ? -17.857 1.425 11.338 1.00 86.38 172 THR A N 1
ATOM 1350 C CA . THR A 1 172 ? -18.826 0.326 11.388 1.00 86.38 172 THR A CA 1
ATOM 1351 C C . THR A 1 172 ? -18.668 -0.473 12.680 1.00 86.38 172 THR A C 1
ATOM 1353 O O . THR A 1 172 ? -19.650 -0.701 13.373 1.00 86.38 172 THR A O 1
ATOM 1356 N N . VAL A 1 173 ? -17.436 -0.844 13.027 1.00 83.81 173 VAL A N 1
ATOM 1357 C CA . VAL A 1 173 ? -17.094 -1.575 14.252 1.00 83.81 173 VAL A CA 1
ATOM 1358 C C . VAL A 1 173 ? -17.487 -0.786 15.502 1.00 83.81 173 VAL A C 1
ATOM 1360 O O . VAL A 1 173 ? -18.181 -1.326 16.357 1.00 83.81 173 VAL A O 1
ATOM 1363 N N . GLN A 1 174 ? -17.151 0.503 15.573 1.00 80.06 174 GLN A N 1
ATOM 1364 C CA . GLN A 1 174 ? -17.543 1.378 16.676 1.00 80.06 174 GLN A CA 1
ATOM 1365 C C . GLN A 1 174 ? -19.064 1.438 16.845 1.00 80.06 174 GLN A C 1
ATOM 1367 O O . GLN A 1 174 ? -19.552 1.366 17.965 1.00 80.06 174 GLN A O 1
ATOM 1372 N N . ALA A 1 175 ? -19.835 1.511 15.754 1.00 86.19 175 ALA A N 1
ATOM 1373 C CA . ALA A 1 175 ? -21.295 1.495 15.848 1.00 86.19 175 ALA A CA 1
ATOM 1374 C C . ALA A 1 175 ? -21.829 0.172 16.432 1.00 86.19 175 ALA A C 1
ATOM 1376 O O . ALA A 1 175 ? -22.787 0.184 17.208 1.00 86.19 175 ALA A O 1
ATOM 1377 N N . LEU A 1 176 ? -21.199 -0.960 16.095 1.00 87.50 176 LEU A N 1
ATOM 1378 C CA . LEU A 1 176 ? -21.536 -2.264 16.672 1.00 87.50 176 LEU A CA 1
ATOM 1379 C C . LEU A 1 176 ? -21.174 -2.317 18.164 1.00 87.50 176 LEU A C 1
ATOM 1381 O O . LEU A 1 176 ? -22.006 -2.746 18.965 1.00 87.50 176 LEU A O 1
ATOM 1385 N N . LEU A 1 177 ? -19.994 -1.815 18.545 1.00 83.69 177 LEU A N 1
ATOM 1386 C CA . LEU A 1 177 ? -19.555 -1.700 19.942 1.00 83.69 177 LEU A CA 1
ATOM 1387 C C . LEU A 1 177 ? -20.502 -0.808 20.763 1.00 83.69 177 LEU A C 1
ATOM 1389 O O . LEU A 1 177 ? -20.964 -1.217 21.826 1.00 83.69 177 LEU A O 1
ATOM 1393 N N . ASP A 1 178 ? -20.857 0.373 20.250 1.00 84.75 178 ASP A N 1
ATOM 1394 C CA . ASP A 1 178 ? -21.750 1.336 20.913 1.00 84.75 178 ASP A CA 1
ATOM 1395 C C . ASP A 1 178 ? -23.165 0.773 21.117 1.00 84.75 178 ASP A C 1
ATOM 1397 O O . ASP A 1 178 ? -23.846 1.102 22.091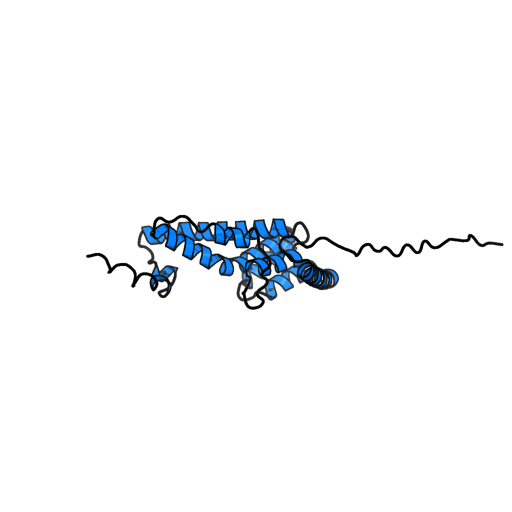 1.00 84.75 178 ASP A O 1
ATOM 1401 N N . SER A 1 179 ? -23.621 -0.084 20.198 1.00 91.38 179 SER A N 1
ATOM 1402 C CA . SER A 1 179 ? -24.911 -0.773 20.306 1.00 91.38 179 SER A CA 1
ATOM 1403 C C . SER A 1 179 ? -24.891 -1.985 21.247 1.00 91.38 179 SER A C 1
ATOM 1405 O O . SER A 1 179 ? -25.955 -2.467 21.641 1.00 91.38 179 SER A O 1
ATOM 1407 N N . GLY A 1 180 ? -23.700 -2.474 21.611 1.00 88.94 180 GLY A N 1
ATOM 1408 C CA . GLY A 1 180 ? -23.500 -3.708 22.370 1.00 88.94 180 GLY A CA 1
ATOM 1409 C C . GLY A 1 180 ? -23.702 -4.993 21.559 1.00 88.94 180 GLY A C 1
ATOM 1410 O O . GLY A 1 180 ? -23.869 -6.053 22.159 1.00 88.94 180 GLY A O 1
ATOM 1411 N N . GLU A 1 181 ? -23.725 -4.916 20.223 1.00 93.31 181 GLU A N 1
ATOM 1412 C CA . GLU A 1 181 ? -23.839 -6.085 19.335 1.00 93.31 181 GLU A CA 1
ATOM 1413 C C . GLU A 1 181 ? -22.567 -6.943 19.352 1.00 93.31 181 GLU A C 1
ATOM 1415 O O . GLU A 1 181 ? -22.650 -8.167 19.260 1.00 93.31 181 GLU A O 1
ATOM 1420 N N . VAL A 1 182 ? -21.408 -6.301 19.509 1.00 89.81 182 VAL A N 1
ATOM 1421 C CA . VAL A 1 182 ? -20.101 -6.950 19.673 1.00 89.81 182 VAL A CA 1
ATOM 1422 C C . VAL A 1 182 ? -19.367 -6.354 20.869 1.00 89.81 182 VAL A C 1
ATOM 1424 O O . VAL A 1 182 ? -19.654 -5.238 21.307 1.00 89.81 182 VAL A O 1
ATOM 1427 N N . THR A 1 183 ? -18.397 -7.092 21.391 1.00 85.19 183 THR A N 1
ATOM 1428 C CA . THR A 1 183 ? -17.501 -6.653 22.462 1.00 85.19 183 THR A CA 1
ATOM 1429 C C . THR A 1 183 ? -16.108 -6.327 21.929 1.00 85.19 183 THR A C 1
ATOM 1431 O O . THR A 1 183 ? -15.689 -6.811 20.880 1.00 85.19 183 THR A O 1
ATOM 1434 N N . TRP A 1 184 ? -15.348 -5.528 22.682 1.00 82.38 184 TRP A N 1
ATOM 1435 C CA . TRP A 1 184 ? -13.964 -5.184 22.332 1.00 82.38 184 TRP A CA 1
ATOM 1436 C C . TRP A 1 184 ? -13.077 -6.424 22.129 1.00 82.38 184 TRP A C 1
ATOM 1438 O O . TRP A 1 184 ? -12.273 -6.474 21.204 1.00 82.38 184 TRP A O 1
ATOM 1448 N N . GLU A 1 185 ? -13.255 -7.448 22.970 1.00 85.50 185 GLU A N 1
ATOM 1449 C CA . GLU A 1 185 ? -12.506 -8.710 22.889 1.00 85.50 185 GLU A CA 1
ATOM 1450 C C . GLU A 1 185 ? -12.853 -9.520 21.636 1.00 85.50 185 GLU A C 1
ATOM 1452 O O . GLU A 1 185 ? -11.979 -10.180 21.080 1.00 85.50 185 GLU A O 1
ATOM 1457 N N . GLU A 1 186 ? -14.099 -9.459 21.162 1.00 84.94 186 GLU A N 1
ATOM 1458 C CA . GLU A 1 186 ? -14.519 -10.128 19.924 1.00 84.94 186 GLU A CA 1
ATOM 1459 C C . GLU A 1 186 ? -13.963 -9.440 18.671 1.00 84.94 186 GLU A C 1
ATOM 1461 O O . GLU A 1 186 ? -13.741 -10.103 17.660 1.00 84.94 186 GLU A O 1
ATOM 1466 N N . VAL A 1 187 ? -13.720 -8.128 18.734 1.00 80.56 187 VAL A N 1
ATOM 1467 C CA . VAL A 1 187 ? -13.211 -7.331 17.607 1.00 80.56 187 VAL A CA 1
ATOM 1468 C C . VAL A 1 187 ? -11.681 -7.355 17.531 1.00 80.56 187 VAL A C 1
ATOM 1470 O O . VAL A 1 187 ? -11.130 -7.569 16.453 1.00 80.56 187 VAL A O 1
ATOM 1473 N N . HIS A 1 188 ? -10.991 -7.139 18.655 1.00 76.56 188 HIS A N 1
ATOM 1474 C CA . HIS A 1 188 ? -9.528 -6.972 18.701 1.00 76.56 188 HIS A CA 1
ATOM 1475 C C . HIS A 1 188 ? -8.786 -8.163 19.316 1.00 76.56 188 HIS A C 1
ATOM 1477 O O . HIS A 1 188 ? -7.556 -8.187 19.340 1.00 76.56 188 HIS A O 1
ATOM 1483 N N . GLY A 1 189 ? -9.513 -9.159 19.822 1.00 76.62 189 GLY A N 1
ATOM 1484 C CA . GLY A 1 189 ? -8.945 -10.274 20.569 1.00 76.62 189 GLY A CA 1
ATOM 1485 C C . GLY A 1 189 ? -8.709 -9.951 22.048 1.00 76.62 189 GLY A C 1
ATOM 1486 O O . GLY A 1 189 ? -8.650 -8.801 22.486 1.00 76.62 189 GLY A O 1
ATOM 1487 N N . SER A 1 190 ? -8.543 -11.005 22.846 1.00 63.75 190 SER A N 1
ATOM 1488 C CA . SER A 1 190 ? -8.397 -10.923 24.307 1.00 63.75 190 SER A CA 1
ATOM 1489 C C . SER A 1 190 ? -7.078 -10.302 24.789 1.00 63.75 190 SER A C 1
ATOM 1491 O O . SER A 1 190 ? -6.949 -9.963 25.964 1.00 63.75 190 SER A O 1
ATOM 1493 N N . GLU A 1 191 ? -6.075 -10.171 23.917 1.00 60.75 191 GLU A N 1
ATOM 1494 C CA . GLU A 1 191 ? -4.741 -9.669 24.283 1.00 60.75 191 GLU A CA 1
ATOM 1495 C C . GLU A 1 191 ? -4.654 -8.133 24.279 1.00 60.75 191 GLU A C 1
ATOM 1497 O O . GLU A 1 191 ? -3.842 -7.569 25.013 1.00 60.75 191 GLU A O 1
ATOM 1502 N N . CYS A 1 192 ? -5.550 -7.441 23.563 1.00 56.66 192 CYS A N 1
ATOM 1503 C CA . CYS A 1 192 ? -5.552 -5.974 23.470 1.00 56.66 192 CYS A CA 1
ATOM 1504 C C . CYS A 1 192 ? -5.902 -5.264 24.795 1.00 56.66 192 CYS A C 1
ATOM 1506 O O . CYS A 1 192 ? -5.534 -4.114 24.998 1.00 56.66 192 CYS A O 1
ATOM 1508 N N . GLN A 1 193 ? -6.563 -5.930 25.752 1.00 48.50 193 GLN A N 1
ATOM 1509 C CA . GLN A 1 193 ? -6.912 -5.312 27.044 1.00 48.50 193 GLN A CA 1
ATOM 1510 C C . GLN A 1 193 ? -5.770 -5.298 28.084 1.00 48.50 193 GLN A C 1
ATOM 1512 O O . GLN A 1 193 ? -5.897 -4.650 29.129 1.00 48.50 193 GLN A O 1
ATOM 1517 N N . GLN A 1 194 ? -4.649 -5.998 27.865 1.00 45.38 194 GLN A N 1
ATOM 1518 C CA . GLN A 1 194 ? -3.703 -6.278 28.960 1.00 45.38 194 GLN A CA 1
ATOM 1519 C C . GLN A 1 194 ? -2.793 -5.110 29.385 1.00 45.38 194 GLN A C 1
ATOM 1521 O O . GLN A 1 194 ? -2.082 -5.234 30.384 1.00 45.38 194 GLN A O 1
ATOM 1526 N N . HIS A 1 195 ? -2.856 -3.941 28.740 1.00 41.81 195 HIS A N 1
ATOM 1527 C CA . HIS A 1 195 ? -2.039 -2.788 29.145 1.00 41.81 195 HIS A CA 1
ATOM 1528 C C . HIS A 1 195 ? -2.696 -1.822 30.150 1.00 41.81 195 HIS A C 1
ATOM 1530 O O . HIS A 1 195 ? -2.007 -0.949 30.682 1.00 41.81 195 HIS A O 1
ATOM 1536 N N . HIS A 1 196 ? -3.964 -2.011 30.536 1.00 42.28 196 HIS A N 1
ATOM 1537 C CA . HIS A 1 196 ? -4.668 -1.073 31.434 1.00 42.28 196 HIS A CA 1
ATOM 1538 C C . HIS A 1 196 ? -4.822 -1.509 32.904 1.00 42.28 196 HIS A C 1
ATOM 1540 O O . HIS A 1 196 ? -5.587 -0.915 33.662 1.00 42.28 196 HIS A O 1
ATOM 1546 N N . GLY A 1 197 ? -4.032 -2.482 33.368 1.00 33.72 197 GLY A N 1
ATOM 1547 C CA . GLY A 1 197 ? -4.110 -2.988 34.747 1.00 33.72 197 GLY A CA 1
ATOM 1548 C C . GLY A 1 197 ? -3.222 -2.324 35.815 1.00 33.72 197 GLY A C 1
ATOM 1549 O O . GLY A 1 197 ? -3.407 -2.635 36.989 1.00 33.72 197 GLY A O 1
ATOM 1550 N N . SER A 1 198 ? -2.256 -1.450 35.483 1.00 35.38 198 SER A N 1
ATOM 1551 C CA . SER A 1 198 ? -1.204 -1.068 36.461 1.00 35.38 198 SER A CA 1
ATOM 1552 C C . SER A 1 198 ? -1.056 0.424 36.808 1.00 35.38 198 SER A C 1
ATOM 1554 O O . SER A 1 198 ? -0.175 0.753 37.602 1.00 35.38 198 SER A O 1
ATOM 1556 N N . ALA A 1 199 ? -1.890 1.336 36.294 1.00 35.91 199 ALA A N 1
ATOM 1557 C CA . ALA A 1 199 ? -1.672 2.783 36.485 1.00 35.91 199 ALA A CA 1
ATOM 1558 C C . ALA A 1 199 ? -2.738 3.535 37.308 1.00 35.91 199 ALA A C 1
ATOM 1560 O O . ALA A 1 199 ? -2.634 4.749 37.457 1.00 35.91 199 ALA A O 1
ATOM 1561 N N . VAL A 1 200 ? -3.724 2.858 37.909 1.00 36.28 200 VAL A N 1
ATOM 1562 C CA . VAL A 1 200 ? -4.716 3.516 38.787 1.00 36.28 200 VAL A CA 1
ATOM 1563 C C . VAL A 1 200 ? -4.769 2.831 40.151 1.00 36.28 200 VAL A C 1
ATOM 1565 O O . VAL A 1 200 ? -5.744 2.180 40.510 1.00 36.28 200 VAL A O 1
ATOM 1568 N N . LYS A 1 201 ? -3.681 2.946 40.921 1.00 33.50 201 LYS A N 1
ATOM 1569 C CA . LYS A 1 201 ? -3.683 2.763 42.386 1.00 33.50 201 LYS A CA 1
ATOM 1570 C C . LYS A 1 201 ? -2.434 3.383 43.024 1.00 33.50 201 LYS A C 1
ATOM 1572 O O . LYS A 1 201 ? -1.612 2.700 43.621 1.00 33.50 201 LYS A O 1
ATOM 1577 N N . ALA A 1 202 ? -2.291 4.699 42.892 1.00 34.06 202 ALA A N 1
ATOM 1578 C CA . ALA A 1 202 ? -1.359 5.480 43.709 1.00 34.06 202 ALA A CA 1
ATOM 1579 C C . ALA A 1 202 ? -1.821 6.942 43.833 1.00 34.06 202 ALA A C 1
ATOM 1581 O O . ALA A 1 202 ? -1.118 7.853 43.415 1.00 34.06 202 ALA A O 1
ATOM 1582 N N . ALA A 1 203 ? -3.023 7.158 44.373 1.00 38.41 203 ALA A N 1
ATOM 1583 C CA . ALA A 1 203 ? -3.429 8.425 44.988 1.00 38.41 203 ALA A CA 1
ATOM 1584 C C . ALA A 1 203 ? -4.733 8.212 45.777 1.00 38.41 203 ALA A C 1
ATOM 1586 O O . ALA A 1 203 ? -5.827 8.459 45.274 1.00 38.41 203 ALA A O 1
ATOM 1587 N N . ALA A 1 204 ? -4.601 7.701 46.999 1.00 32.50 204 ALA A N 1
ATOM 1588 C CA . ALA A 1 204 ? -5.583 7.837 48.070 1.00 32.50 204 ALA A CA 1
ATOM 1589 C C . ALA A 1 204 ? -4.815 8.076 49.371 1.00 32.50 204 ALA A C 1
ATOM 1591 O O . ALA A 1 204 ? -3.780 7.391 49.551 1.00 32.50 204 ALA A O 1
#

Organism: NCBI:txid33917

Radius of gyration: 23.73 Å; chains: 1; bounding box: 63×29×103 Å